Protein AF-A0AAF0DDN3-F1 (afdb_monomer_lite)

Foldseek 3Di:
DDDDDDDDDDDDDDDDPDDDDDPDPPPPVPQQDFDDPVRVVLVVVLVVQVVVQCVVPVPDDSVVSRDPVNVVRSVVSVCVPDQQLVNLVVVQVVQLVVVCVVPVPDDSVVVRDPCSVVSNCVSVVVVPPDDDDDDDDDPDDDPDPDDVLVVLVVDQFADDPDDDDPVRVVLLVVQAADDDPDPDPRNRSSRSVSRQQVPFAWPDADPQQATWTDSDPVDIDGDDDDPDPPPPPDDDDD

Sequence (238 aa):
MAGDGLGNKPKSGLDSLSMGDSPAVDEAVQAPSLPTAKAVQWNRELMLNFQKALDENPAADLMSLVPASYCRAHEKVQYRELSYAAQINLRTVKELHDGLKNEPEIDLLSAFPKNYARRIRMATAVSSSKPPAIKEDIQKPNQGPSEFRTRLDIADTARIIFRLSEEAKALLAQYPGIPSNSNNAEYLLASSLKQLIWNSPKIWESPVRGVVVRGNDGIVVKVITQENEDYTEYTSLQ

Secondary structure (DSSP, 8-state):
---------PPP-----------------------HHHHHHHHHHHHHHHHHHHHH-TT--GGGGS-HHHHHHHHHHHHHHS-HHHHHHHHHHHHHHHHHHH-TT--HHHHS-TTHHHHHHHHHHTTT--PPP-----------SPPTHHHHTT------SSPPPHHHHHHHHTSPPPPPSS--HHHHHHHHHHHHHHHSPEEEEETTTEEEEEEETTEEEEE--S--S-TT------

Radius of gyration: 31.38 Å; chains: 1; bounding box: 76×46×122 Å

pLDDT: mean 70.55, std 19.88, range [31.98, 96.88]

Organism: NCBI:txid2070801

Structure (mmCIF, N/CA/C/O backbone):
data_AF-A0AAF0DDN3-F1
#
_entry.id   AF-A0AAF0DDN3-F1
#
loop_
_atom_site.group_PDB
_atom_site.id
_atom_site.type_symbol
_atom_site.label_atom_id
_atom_site.label_alt_id
_atom_site.label_comp_id
_atom_site.label_asym_id
_atom_site.label_entity_id
_atom_site.label_seq_id
_atom_site.pdbx_PDB_ins_code
_atom_site.Cartn_x
_atom_site.Cartn_y
_atom_site.Cartn_z
_atom_site.occupancy
_atom_site.B_iso_or_equiv
_atom_site.auth_seq_id
_atom_site.auth_comp_id
_atom_site.auth_asym_id
_atom_site.auth_atom_id
_atom_site.pdbx_PDB_model_num
ATOM 1 N N . MET A 1 1 ? 55.116 -24.798 89.246 1.00 40.66 1 MET A N 1
ATOM 2 C CA . MET A 1 1 ? 55.913 -23.837 88.456 1.00 40.66 1 MET A CA 1
ATOM 3 C C . MET A 1 1 ? 54.998 -23.226 87.413 1.00 40.66 1 MET A C 1
ATOM 5 O O . MET A 1 1 ? 54.169 -23.943 86.8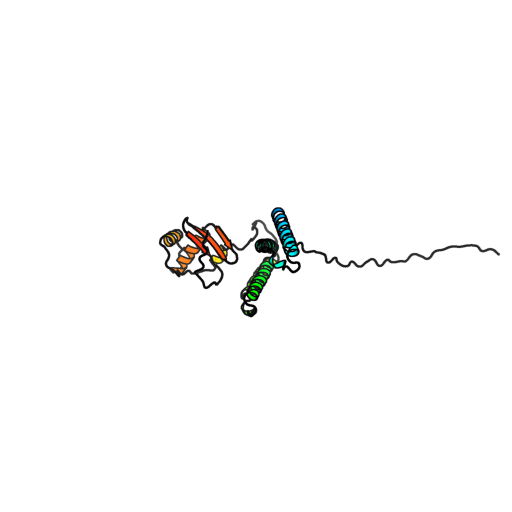75 1.00 40.66 1 MET A O 1
ATOM 9 N N . ALA A 1 2 ? 55.120 -21.910 87.274 1.00 38.00 2 ALA A N 1
ATOM 10 C CA . ALA A 1 2 ? 54.348 -20.959 86.478 1.00 38.00 2 ALA A CA 1
ATOM 11 C C . ALA A 1 2 ? 54.013 -21.365 85.030 1.00 38.00 2 ALA A C 1
ATOM 13 O O . ALA A 1 2 ? 54.755 -22.130 84.418 1.00 38.00 2 ALA A O 1
ATOM 14 N N . GLY A 1 3 ? 52.966 -20.745 84.471 1.00 34.97 3 GLY A N 1
ATOM 15 C CA . GLY A 1 3 ? 52.765 -20.675 83.021 1.00 34.97 3 GLY A CA 1
ATOM 16 C C . GLY A 1 3 ? 51.347 -20.312 82.580 1.00 34.97 3 GLY A C 1
ATOM 17 O O . GLY A 1 3 ? 50.577 -21.198 82.236 1.00 34.97 3 GLY A O 1
ATOM 18 N N . ASP A 1 4 ? 51.039 -19.016 82.594 1.00 35.47 4 ASP A N 1
ATOM 19 C CA . ASP A 1 4 ? 49.834 -18.363 82.072 1.00 35.47 4 ASP A CA 1
ATOM 20 C C . ASP A 1 4 ? 49.597 -18.543 80.557 1.00 35.47 4 ASP A C 1
ATOM 22 O O . ASP A 1 4 ? 50.531 -18.747 79.785 1.00 35.47 4 ASP A O 1
ATOM 26 N N . GLY A 1 5 ? 48.358 -18.261 80.129 1.00 35.28 5 GLY A N 1
ATOM 27 C CA . GLY A 1 5 ? 48.167 -17.247 79.081 1.00 35.28 5 GLY A CA 1
ATOM 28 C C . GLY A 1 5 ? 47.774 -17.706 77.673 1.00 35.28 5 GLY A C 1
ATOM 29 O O . GLY A 1 5 ? 48.618 -17.885 76.807 1.00 35.28 5 GLY A O 1
ATOM 30 N N . LEU A 1 6 ? 46.457 -17.781 77.446 1.00 34.72 6 LEU A N 1
ATOM 31 C CA . LEU A 1 6 ? 45.695 -17.012 76.440 1.00 34.72 6 LEU A CA 1
ATOM 32 C C . LEU A 1 6 ? 46.428 -16.516 75.173 1.00 34.72 6 LEU A C 1
ATOM 34 O O . LEU A 1 6 ? 47.366 -15.730 75.265 1.00 34.72 6 LEU A O 1
ATOM 38 N N . GLY A 1 7 ? 45.829 -16.741 73.994 1.00 31.98 7 GLY A N 1
ATOM 39 C CA . GLY A 1 7 ? 45.986 -15.769 72.900 1.00 31.98 7 GLY A CA 1
ATOM 40 C C . GLY A 1 7 ? 45.708 -16.245 71.475 1.00 31.98 7 GLY A C 1
ATOM 41 O O . GLY A 1 7 ? 46.610 -16.663 70.763 1.00 31.98 7 GLY A O 1
ATOM 42 N N . ASN A 1 8 ? 44.458 -16.076 71.047 1.00 33.19 8 ASN A N 1
ATOM 43 C CA . ASN A 1 8 ? 43.951 -16.087 69.669 1.00 33.19 8 ASN A CA 1
ATOM 44 C C . ASN A 1 8 ? 44.860 -15.452 68.591 1.00 33.19 8 ASN A C 1
ATOM 46 O O . ASN A 1 8 ? 45.265 -14.299 68.733 1.00 33.19 8 ASN A O 1
ATOM 50 N N . LYS A 1 9 ? 44.961 -16.105 67.421 1.00 42.25 9 LYS A N 1
ATOM 51 C CA . LYS A 1 9 ? 44.304 -15.687 66.152 1.00 42.25 9 LYS A CA 1
ATOM 52 C C . LYS A 1 9 ? 44.717 -16.596 64.976 1.00 42.25 9 LYS A C 1
ATOM 54 O O . LYS A 1 9 ? 45.913 -16.779 64.759 1.00 42.25 9 LYS A O 1
ATOM 59 N N . PRO A 1 10 ? 43.777 -17.078 64.142 1.00 36.16 10 PRO A N 1
ATOM 60 C CA . PRO A 1 10 ? 44.103 -17.532 62.795 1.00 36.16 10 PRO A CA 1
ATOM 61 C C . PRO A 1 10 ? 44.341 -16.332 61.865 1.00 36.16 10 PRO A C 1
ATOM 63 O O . PRO A 1 10 ? 43.661 -15.306 61.946 1.00 36.16 10 PRO A O 1
ATOM 66 N N . LYS A 1 11 ? 45.341 -16.474 60.989 1.00 41.56 11 LYS A N 1
ATOM 67 C CA . LYS A 1 11 ? 45.666 -15.530 59.918 1.00 41.56 11 LYS A CA 1
ATOM 68 C C . LYS A 1 11 ? 44.554 -15.515 58.866 1.00 41.56 11 LYS A C 1
ATOM 70 O O . LYS A 1 11 ? 44.056 -16.555 58.450 1.00 41.56 11 LYS A O 1
ATOM 75 N N . SER A 1 12 ? 44.216 -14.300 58.461 1.00 37.97 12 SER A N 1
ATOM 76 C CA . SER A 1 12 ? 43.386 -13.905 57.327 1.00 37.97 12 SER A CA 1
ATOM 77 C C . SER A 1 12 ? 43.789 -14.586 56.016 1.00 37.97 12 SER A C 1
ATOM 79 O O . SER A 1 12 ? 44.965 -14.572 55.655 1.00 37.97 12 SER A O 1
ATOM 81 N N . GLY A 1 13 ? 42.794 -15.089 55.288 1.00 33.94 13 GLY A N 1
ATOM 82 C CA . GLY A 1 13 ? 42.928 -15.625 53.935 1.00 33.94 13 GLY A CA 1
ATOM 83 C C . GLY A 1 13 ? 41.580 -16.126 53.420 1.00 33.94 13 GLY A C 1
ATOM 84 O O . GLY A 1 13 ? 41.419 -17.315 53.179 1.00 33.94 13 GLY A O 1
ATOM 85 N N . LEU A 1 14 ? 40.586 -15.237 53.353 1.00 33.91 14 LEU A N 1
ATOM 86 C CA . LEU A 1 14 ? 39.326 -15.471 52.645 1.00 33.91 14 LEU A CA 1
ATOM 87 C C . LEU A 1 14 ? 39.363 -14.620 51.377 1.00 33.91 14 LEU A C 1
ATOM 89 O O . LEU A 1 14 ? 38.946 -13.461 51.385 1.00 33.91 14 LEU A O 1
ATOM 93 N N . ASP A 1 15 ? 39.895 -15.200 50.304 1.00 35.31 15 ASP A N 1
ATOM 94 C CA . ASP A 1 15 ? 39.666 -14.685 48.961 1.00 35.31 15 ASP A CA 1
ATOM 95 C C . ASP A 1 15 ? 38.184 -14.868 48.643 1.00 35.31 15 ASP A C 1
ATOM 97 O O . ASP A 1 15 ? 37.644 -15.973 48.563 1.00 35.31 15 ASP A O 1
ATOM 101 N N . SER A 1 16 ? 37.514 -13.729 48.549 1.00 35.94 16 SER A N 1
ATOM 102 C CA . SER A 1 16 ? 36.113 -13.614 48.188 1.00 35.94 16 SER A CA 1
ATOM 103 C C . SER A 1 16 ? 36.010 -13.812 46.678 1.00 35.94 16 SER A C 1
ATOM 105 O O . SER A 1 16 ? 36.377 -12.922 45.912 1.00 35.94 16 SER A O 1
ATOM 107 N N . LEU A 1 17 ? 35.524 -14.973 46.233 1.00 33.66 17 LEU A N 1
ATOM 108 C CA . LEU A 1 17 ? 35.076 -15.163 44.852 1.00 33.66 17 LEU A CA 1
ATOM 109 C C . LEU A 1 17 ? 33.789 -14.355 44.656 1.00 33.66 17 LEU A C 1
ATOM 111 O O . LEU A 1 17 ? 32.680 -14.808 44.930 1.00 33.66 17 LEU A O 1
ATOM 115 N N . SER A 1 18 ? 34.008 -13.104 44.256 1.00 35.00 18 SER A N 1
ATOM 116 C CA . SER A 1 18 ? 33.013 -12.144 43.801 1.00 35.00 18 SER A CA 1
ATOM 117 C C . SER A 1 18 ? 32.244 -12.691 42.604 1.00 35.00 18 SER A C 1
ATOM 119 O O . SER A 1 18 ? 32.808 -13.350 41.730 1.00 35.00 18 SER A O 1
ATOM 121 N N . MET A 1 19 ? 30.953 -12.364 42.598 1.00 34.41 19 MET A N 1
ATOM 122 C CA . MET A 1 19 ? 29.979 -12.588 41.538 1.00 34.41 19 MET A CA 1
ATOM 123 C C . MET A 1 19 ? 30.588 -12.421 40.142 1.00 34.41 19 MET A C 1
ATOM 125 O O . MET A 1 19 ? 31.104 -11.358 39.804 1.00 34.41 19 MET A O 1
ATOM 129 N N . GLY A 1 20 ? 30.483 -13.472 39.330 1.00 32.44 20 GLY A N 1
ATOM 130 C CA . GLY A 1 20 ? 30.538 -13.331 37.885 1.00 32.44 20 GLY A CA 1
ATOM 131 C C . GLY A 1 20 ? 29.222 -12.722 37.423 1.00 32.44 20 GLY A C 1
ATOM 132 O O . GLY A 1 20 ? 28.176 -13.364 37.537 1.00 32.44 20 GLY A O 1
ATOM 133 N N . ASP A 1 21 ? 29.302 -11.479 36.957 1.00 36.53 21 ASP A N 1
ATOM 134 C CA . ASP A 1 21 ? 28.255 -10.754 36.248 1.00 36.53 21 ASP A CA 1
ATOM 135 C C . ASP A 1 21 ? 27.532 -11.670 35.254 1.00 36.53 21 ASP A C 1
ATOM 137 O O . ASP A 1 21 ? 28.102 -12.136 34.265 1.00 36.53 21 ASP A O 1
ATOM 141 N N . SER A 1 22 ? 26.244 -11.904 35.502 1.00 37.47 22 SER A N 1
ATOM 142 C CA . SER A 1 22 ? 25.334 -12.241 34.413 1.00 37.47 22 SER A CA 1
ATOM 143 C C . SER A 1 22 ? 25.192 -10.980 33.563 1.00 37.47 22 SER A C 1
ATOM 145 O O . SER A 1 22 ? 24.794 -9.950 34.113 1.00 37.47 22 SER A O 1
ATOM 147 N N . PRO A 1 23 ? 25.508 -11.001 32.257 1.00 37.28 23 PRO A N 1
ATOM 148 C CA . PRO A 1 23 ? 25.234 -9.848 31.424 1.00 37.28 23 PRO A CA 1
ATOM 149 C C . PRO A 1 23 ? 23.720 -9.658 31.406 1.00 37.28 23 PRO A C 1
ATOM 151 O O . PRO A 1 23 ? 22.971 -10.559 31.024 1.00 37.28 23 PRO A O 1
ATOM 154 N N . ALA A 1 24 ? 23.293 -8.494 31.887 1.00 39.25 24 ALA A N 1
ATOM 155 C CA . ALA A 1 24 ? 21.926 -8.025 31.826 1.00 39.25 24 ALA A CA 1
ATOM 156 C C . ALA A 1 24 ? 21.428 -8.115 30.377 1.00 39.25 24 ALA A C 1
ATOM 158 O O . ALA A 1 24 ? 21.755 -7.284 29.533 1.00 39.25 24 ALA A O 1
ATOM 159 N N . VAL A 1 25 ? 20.638 -9.145 30.088 1.00 46.25 25 VAL A N 1
ATOM 160 C CA . VAL A 1 25 ? 19.745 -9.170 28.931 1.00 46.25 25 VAL A CA 1
ATOM 161 C C . VAL A 1 25 ? 18.530 -8.351 29.333 1.00 46.25 25 VAL A C 1
ATOM 163 O O . VAL A 1 25 ? 17.512 -8.889 29.746 1.00 46.25 25 VAL A O 1
ATOM 166 N N . ASP A 1 26 ? 18.683 -7.033 29.305 1.00 41.59 26 ASP A N 1
ATOM 167 C CA . ASP A 1 26 ? 17.541 -6.125 29.361 1.00 41.59 26 ASP A CA 1
ATOM 168 C C . ASP A 1 26 ? 17.844 -4.843 28.578 1.00 41.59 26 ASP A C 1
ATOM 170 O O . ASP A 1 26 ? 17.631 -3.719 29.025 1.00 41.59 26 ASP A O 1
ATOM 174 N N . GLU A 1 27 ? 18.337 -5.006 27.348 1.00 37.72 27 GLU A N 1
ATOM 175 C CA . GLU A 1 27 ? 17.956 -4.057 26.305 1.00 37.72 27 GLU A CA 1
ATOM 176 C C . GLU A 1 27 ? 16.526 -4.412 25.895 1.00 37.72 27 GLU A C 1
ATOM 178 O O . GLU A 1 27 ? 16.280 -5.084 24.891 1.00 37.72 27 GLU A O 1
ATOM 183 N N . ALA A 1 28 ? 15.558 -3.972 26.703 1.00 40.34 28 ALA A N 1
ATOM 184 C CA . ALA A 1 28 ? 14.204 -3.786 26.223 1.00 40.34 28 ALA A CA 1
ATOM 185 C C . ALA A 1 28 ? 14.307 -2.807 25.051 1.00 40.34 28 ALA A C 1
ATOM 187 O O . ALA A 1 28 ? 14.415 -1.595 25.249 1.00 40.34 28 ALA A O 1
ATOM 188 N N . VAL A 1 29 ? 14.364 -3.349 23.832 1.00 44.75 29 VAL A N 1
ATOM 189 C CA . VAL A 1 29 ? 14.327 -2.581 22.590 1.00 44.75 29 VAL A CA 1
ATOM 190 C C . VAL A 1 29 ? 13.143 -1.636 22.726 1.00 44.75 29 VAL A C 1
ATOM 192 O O . VAL A 1 29 ? 11.997 -2.089 22.746 1.00 44.75 29 VAL A O 1
ATOM 195 N N . GLN A 1 30 ? 13.421 -0.342 22.923 1.00 51.91 30 GLN A N 1
ATOM 196 C CA . GLN A 1 30 ? 12.374 0.655 23.090 1.00 51.91 30 GLN A CA 1
ATOM 197 C C . GLN A 1 30 ? 11.488 0.570 21.860 1.00 51.91 30 GLN A C 1
ATOM 199 O O . GLN A 1 30 ? 11.930 0.837 20.743 1.00 51.91 30 GLN A O 1
ATOM 204 N N . ALA A 1 31 ? 10.254 0.117 22.066 1.00 57.78 31 ALA A N 1
ATOM 205 C CA . ALA A 1 31 ? 9.338 -0.034 20.965 1.00 57.78 31 ALA A CA 1
ATOM 206 C C . ALA A 1 31 ? 9.072 1.362 20.371 1.00 57.78 31 ALA A C 1
ATOM 208 O O . ALA A 1 31 ? 8.802 2.297 21.136 1.00 57.78 31 ALA A O 1
ATOM 209 N N . PRO A 1 32 ? 9.123 1.510 19.038 1.00 61.94 32 PRO A N 1
ATOM 210 C CA . PRO A 1 32 ? 8.777 2.748 18.350 1.00 61.94 32 PRO A CA 1
ATOM 211 C C . PRO A 1 32 ? 7.471 3.321 18.901 1.00 61.94 32 PRO A C 1
ATOM 213 O O . PRO A 1 32 ? 6.438 2.647 18.906 1.00 61.94 32 PRO A O 1
ATOM 216 N N . SER A 1 33 ? 7.513 4.565 19.379 1.00 65.62 33 SER A N 1
ATOM 217 C CA . SER A 1 33 ? 6.379 5.198 20.055 1.00 65.62 33 SER A CA 1
ATOM 218 C C . SER A 1 33 ? 5.696 6.249 19.180 1.00 65.62 33 SER A C 1
ATOM 220 O O . SER A 1 33 ? 6.318 7.013 18.439 1.00 65.62 33 SER A O 1
ATOM 222 N N . LEU A 1 34 ? 4.366 6.284 19.244 1.00 69.75 34 LEU A N 1
ATOM 223 C CA . LEU A 1 34 ? 3.569 7.304 18.569 1.00 69.75 34 LEU A CA 1
ATOM 224 C C . LEU A 1 34 ? 3.812 8.698 19.184 1.00 69.75 34 LEU A C 1
ATOM 226 O O . LEU A 1 34 ? 4.076 8.797 20.382 1.00 69.75 34 LEU A O 1
ATOM 230 N N . PRO A 1 35 ? 3.630 9.796 18.417 1.00 71.88 35 PRO A N 1
ATOM 231 C CA . PRO A 1 35 ? 3.707 11.153 18.955 1.00 71.88 35 PRO A CA 1
ATOM 232 C C . PRO A 1 35 ? 2.796 11.336 20.175 1.00 71.88 35 PRO A C 1
ATOM 234 O O . PRO A 1 35 ? 1.597 11.042 20.112 1.00 71.88 35 PRO A O 1
ATOM 237 N N . THR A 1 36 ? 3.357 11.870 21.261 1.00 69.25 36 THR A N 1
ATOM 238 C CA . THR A 1 36 ? 2.822 11.764 22.627 1.00 69.25 36 THR A CA 1
ATOM 239 C C . THR A 1 36 ? 1.359 12.194 22.762 1.00 69.25 36 THR A C 1
ATOM 241 O O . THR A 1 36 ? 0.562 11.477 23.357 1.00 69.25 36 THR A O 1
ATOM 244 N N . ALA A 1 37 ? 0.960 13.320 22.162 1.00 69.56 37 ALA A N 1
ATOM 245 C CA . ALA A 1 37 ? -0.403 13.840 22.316 1.00 69.56 37 ALA A CA 1
ATOM 246 C C . ALA A 1 37 ? -1.479 12.956 21.650 1.00 69.56 37 ALA A C 1
ATOM 248 O O . ALA A 1 37 ? -2.537 12.730 22.232 1.00 69.56 37 ALA A O 1
ATOM 249 N N . LYS A 1 38 ? -1.208 12.418 20.452 1.00 72.81 38 LYS A N 1
ATOM 250 C CA . LYS A 1 38 ? -2.153 11.533 19.740 1.00 72.81 38 LYS A CA 1
ATOM 251 C C . LYS A 1 38 ? -2.142 10.117 20.313 1.00 72.81 38 LYS A C 1
ATOM 253 O O . LYS A 1 38 ? -3.190 9.488 20.401 1.00 72.81 38 LYS A O 1
ATOM 258 N N . ALA A 1 39 ? -0.970 9.647 20.743 1.00 78.94 39 ALA A N 1
ATOM 259 C CA . ALA A 1 39 ? -0.801 8.343 21.374 1.00 78.94 39 ALA A CA 1
ATOM 260 C C . ALA A 1 39 ? -1.634 8.218 22.657 1.00 78.94 39 ALA A C 1
ATOM 262 O O . ALA A 1 39 ? -2.364 7.249 22.828 1.00 78.94 39 ALA A O 1
ATOM 263 N N . VAL A 1 40 ? -1.575 9.227 23.535 1.00 84.56 40 VAL A N 1
ATOM 264 C CA . VAL A 1 40 ? -2.310 9.226 24.810 1.00 84.56 40 VAL A CA 1
ATOM 265 C C . VAL A 1 40 ? -3.820 9.167 24.589 1.00 84.56 40 VAL A C 1
ATOM 267 O O . VAL A 1 40 ? -4.506 8.400 25.265 1.00 84.56 40 VAL A O 1
ATOM 270 N N . GLN A 1 41 ? -4.338 9.947 23.637 1.00 86.50 41 GLN A N 1
ATOM 271 C CA . GLN A 1 41 ? -5.763 9.936 23.318 1.00 86.50 41 GLN A CA 1
ATOM 272 C C . GLN A 1 41 ? -6.206 8.568 22.792 1.00 86.50 41 GLN A C 1
ATOM 274 O O . GLN A 1 41 ? -7.158 7.994 23.316 1.00 86.50 41 GLN A O 1
ATOM 279 N N . TRP A 1 42 ? -5.499 8.018 21.804 1.00 84.62 42 TRP A N 1
ATOM 280 C CA . TRP A 1 42 ? -5.872 6.727 21.228 1.00 84.62 42 TRP A CA 1
ATOM 281 C C . TRP A 1 42 ? -5.738 5.572 22.215 1.00 84.62 42 TRP A C 1
ATOM 283 O O . TRP A 1 42 ? -6.593 4.694 22.226 1.00 84.62 42 TRP A O 1
ATOM 293 N N . ASN A 1 43 ? -4.724 5.587 23.083 1.00 90.00 43 ASN A N 1
ATOM 294 C CA . ASN A 1 43 ? -4.592 4.586 24.141 1.00 90.00 43 ASN A CA 1
ATOM 295 C C . ASN A 1 43 ? -5.783 4.650 25.100 1.00 90.00 43 ASN A C 1
ATOM 297 O O . ASN A 1 43 ? -6.330 3.616 25.471 1.00 90.00 43 ASN A O 1
ATOM 301 N N . ARG A 1 44 ? -6.217 5.859 25.478 1.00 90.44 44 ARG A N 1
ATOM 302 C CA . ARG A 1 44 ? -7.395 6.043 26.334 1.00 90.44 44 ARG A CA 1
ATOM 303 C C . ARG A 1 44 ? -8.660 5.509 25.663 1.00 90.44 44 ARG A C 1
ATOM 305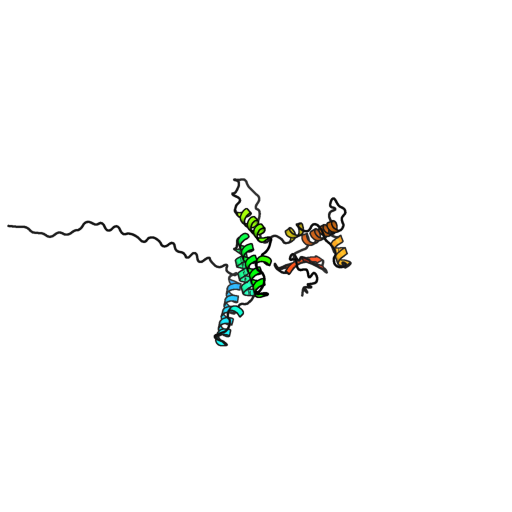 O O . ARG A 1 44 ? -9.404 4.772 26.299 1.00 90.44 44 ARG A O 1
ATOM 312 N N . GLU A 1 45 ? -8.895 5.865 24.403 1.00 90.38 45 GLU A N 1
ATOM 313 C CA . GLU A 1 45 ? -10.053 5.388 23.635 1.00 90.38 45 GLU A CA 1
ATOM 314 C C . GLU A 1 45 ? -10.043 3.857 23.488 1.00 90.38 45 GLU A C 1
ATOM 316 O O . GLU A 1 45 ? -11.066 3.212 23.710 1.00 90.38 45 GLU A O 1
ATOM 321 N N . LEU A 1 46 ? -8.881 3.260 23.203 1.00 92.75 46 LEU A N 1
ATOM 322 C CA . LEU A 1 46 ? -8.725 1.810 23.083 1.00 92.75 46 LEU A CA 1
ATOM 323 C C . LEU A 1 46 ? -9.020 1.084 24.401 1.00 92.75 46 LEU A C 1
ATOM 325 O O . LEU A 1 46 ? -9.778 0.118 24.407 1.00 92.75 46 LEU A O 1
ATOM 329 N N . MET A 1 47 ? -8.474 1.570 25.520 1.00 94.94 47 MET A N 1
ATOM 330 C CA . MET A 1 47 ? -8.713 0.968 26.836 1.00 94.94 47 MET A CA 1
ATOM 331 C C . MET A 1 47 ? -10.184 1.054 27.257 1.00 94.94 47 MET A C 1
ATOM 333 O O . MET A 1 47 ? -10.706 0.104 27.835 1.00 94.94 47 MET A O 1
ATOM 337 N N . LEU A 1 48 ? -10.870 2.157 26.937 1.00 95.06 48 LEU A N 1
ATOM 338 C CA . LEU A 1 48 ? -12.309 2.285 27.185 1.00 95.06 48 LEU A CA 1
ATOM 339 C C . LEU A 1 48 ? -13.118 1.284 26.351 1.00 95.06 48 LEU A C 1
ATOM 341 O O . LEU A 1 48 ? -14.048 0.668 26.871 1.00 95.06 48 LEU A O 1
ATOM 345 N N . ASN A 1 49 ? -12.746 1.082 25.085 1.00 93.00 49 ASN A N 1
ATOM 346 C CA . ASN A 1 49 ? -13.398 0.096 24.224 1.00 93.00 49 ASN A CA 1
ATOM 347 C C . ASN A 1 49 ? -13.179 -1.338 24.722 1.00 93.00 49 ASN A C 1
ATOM 349 O O . ASN A 1 49 ? -14.121 -2.125 24.717 1.00 93.00 49 ASN A O 1
ATOM 353 N N . PHE A 1 50 ? -11.969 -1.668 25.183 1.00 96.19 50 PHE A N 1
ATOM 354 C CA . PHE A 1 50 ? -11.682 -2.972 25.785 1.00 96.19 50 PHE A CA 1
ATOM 355 C C . PHE A 1 50 ? -12.512 -3.209 27.041 1.00 96.19 50 PHE A C 1
ATOM 357 O O . PHE A 1 50 ? -13.136 -4.259 27.152 1.00 96.19 50 PHE A O 1
ATOM 364 N N . GLN A 1 51 ? -12.563 -2.232 27.953 1.00 96.50 51 GLN A N 1
ATOM 365 C CA . GLN A 1 51 ? -13.351 -2.356 29.177 1.00 96.50 51 GLN A CA 1
ATOM 366 C C . GLN A 1 51 ? -14.821 -2.618 28.851 1.00 96.50 51 GLN A C 1
ATOM 368 O O . GLN A 1 51 ? -15.391 -3.595 29.321 1.00 96.50 51 GLN A O 1
ATOM 373 N N . LYS A 1 52 ? -15.401 -1.801 27.965 1.00 96.31 52 LYS A N 1
ATOM 374 C CA . LYS A 1 52 ? -16.791 -1.959 27.541 1.00 96.31 52 LYS A CA 1
ATOM 375 C C . LYS A 1 52 ? -17.056 -3.341 26.931 1.00 96.31 52 LYS A C 1
ATOM 377 O O . LYS A 1 52 ? -18.047 -3.976 27.271 1.00 96.31 52 LYS A O 1
ATOM 382 N N . ALA A 1 53 ? -16.183 -3.807 26.039 1.00 95.81 53 ALA A N 1
ATOM 383 C CA . ALA A 1 53 ? -16.366 -5.097 25.382 1.00 95.81 53 ALA A CA 1
ATOM 384 C C . ALA A 1 53 ? -16.267 -6.276 26.357 1.00 95.81 53 ALA A C 1
ATOM 386 O O . ALA A 1 53 ? -17.019 -7.234 26.212 1.00 95.81 53 ALA A O 1
ATOM 387 N N . LEU A 1 54 ? -15.380 -6.197 27.353 1.00 96.69 54 LEU A N 1
ATOM 388 C CA . LEU A 1 54 ? -15.240 -7.224 28.387 1.00 96.69 54 LEU A CA 1
ATOM 389 C C . LEU A 1 54 ? -16.398 -7.212 29.390 1.00 96.69 54 LEU A C 1
ATOM 391 O O . LEU A 1 54 ? -16.808 -8.283 29.836 1.00 96.69 54 LEU A O 1
ATOM 395 N N . ASP A 1 55 ? -16.939 -6.034 29.711 1.00 96.88 55 ASP A N 1
ATOM 396 C CA . ASP A 1 55 ? -18.126 -5.898 30.564 1.00 96.88 55 ASP A CA 1
ATOM 397 C C . ASP A 1 55 ? -19.363 -6.531 29.898 1.00 96.88 55 ASP A C 1
ATOM 399 O O . ASP A 1 55 ? -20.181 -7.161 30.567 1.00 96.88 55 ASP A O 1
ATOM 403 N N . GLU A 1 56 ? -19.494 -6.390 28.574 1.00 96.31 56 GLU A N 1
ATOM 404 C CA . GLU A 1 56 ? -20.575 -6.997 27.784 1.00 96.31 56 GLU A CA 1
ATOM 405 C C . GLU A 1 56 ? -20.339 -8.496 27.522 1.00 96.31 56 GLU A C 1
ATOM 407 O O . GLU A 1 56 ? -21.274 -9.298 27.580 1.00 96.31 56 GLU A O 1
ATOM 412 N N . ASN A 1 57 ? -19.097 -8.885 27.224 1.00 96.38 57 ASN A N 1
ATOM 413 C CA . ASN A 1 57 ? -18.703 -10.259 26.940 1.00 96.38 57 ASN A CA 1
ATOM 414 C C . ASN A 1 57 ? -17.259 -10.530 27.413 1.00 96.38 57 ASN A C 1
ATOM 416 O O . ASN A 1 57 ? -16.305 -10.156 26.726 1.00 96.38 57 ASN A O 1
ATOM 420 N N . PRO A 1 58 ? -17.066 -11.291 28.506 1.00 94.69 58 PRO A N 1
ATOM 421 C CA . PRO A 1 58 ? -15.733 -11.634 29.007 1.00 94.69 58 PRO A CA 1
ATOM 422 C C . PRO A 1 58 ? -14.853 -12.412 28.014 1.00 94.69 58 PRO A C 1
ATOM 424 O O . PRO A 1 58 ? -13.637 -12.444 28.173 1.00 94.69 58 PRO A O 1
ATOM 427 N N . ALA A 1 59 ? -15.452 -13.044 26.998 1.00 94.88 59 ALA A N 1
ATOM 428 C CA . ALA A 1 59 ? -14.755 -13.763 25.932 1.00 94.88 59 ALA A CA 1
ATOM 429 C C . ALA A 1 59 ? -14.606 -12.934 24.638 1.00 94.88 59 ALA A C 1
ATOM 431 O O . ALA A 1 59 ? -14.375 -13.502 23.569 1.00 94.88 59 ALA A O 1
ATOM 432 N N . ALA A 1 60 ? -14.780 -11.609 24.698 1.00 93.12 60 ALA A N 1
ATOM 433 C CA . ALA A 1 60 ? -14.607 -10.734 23.544 1.00 93.12 60 ALA A CA 1
ATOM 434 C C . ALA A 1 60 ? -13.183 -10.826 22.966 1.00 93.12 60 ALA A C 1
ATOM 436 O O . ALA A 1 60 ? -12.191 -10.789 23.695 1.00 93.12 60 ALA A O 1
ATOM 437 N N . ASP A 1 61 ? -13.079 -10.889 21.635 1.00 93.44 61 ASP A N 1
ATOM 438 C CA . ASP A 1 61 ? -11.791 -10.828 20.947 1.00 93.44 61 ASP A CA 1
ATOM 439 C C . ASP A 1 61 ? -11.255 -9.392 20.947 1.00 93.44 61 ASP A C 1
ATOM 441 O O . ASP A 1 61 ? -11.602 -8.569 20.096 1.00 93.44 61 ASP A O 1
ATOM 445 N N . LEU A 1 62 ? -10.370 -9.099 21.896 1.00 92.12 62 LEU A N 1
ATOM 446 C CA . LEU A 1 62 ? -9.742 -7.786 22.026 1.00 92.12 62 LEU A CA 1
ATOM 447 C C . LEU A 1 62 ? -8.898 -7.402 20.806 1.00 92.12 62 LEU A C 1
ATOM 449 O O . LEU A 1 62 ? -8.761 -6.214 20.513 1.00 92.12 62 LEU A O 1
ATOM 453 N N . MET A 1 63 ? -8.365 -8.376 20.060 1.00 87.88 63 MET A N 1
ATOM 454 C CA . MET A 1 63 ? -7.551 -8.091 18.877 1.00 87.88 63 MET A CA 1
ATOM 455 C C . MET A 1 63 ? -8.394 -7.487 17.751 1.00 87.88 63 MET A C 1
ATOM 457 O O . MET A 1 63 ? -7.907 -6.624 17.019 1.00 87.88 63 MET A O 1
ATOM 461 N N . SER A 1 64 ? -9.670 -7.871 17.655 1.00 86.69 64 SER A N 1
ATOM 462 C CA . SER A 1 64 ? -10.621 -7.302 16.692 1.00 86.69 64 SER A CA 1
ATOM 463 C C . SER A 1 64 ? -11.012 -5.848 16.989 1.00 86.69 64 SER A C 1
ATOM 465 O O . SER A 1 64 ? -11.437 -5.123 16.089 1.00 86.69 64 SER A O 1
ATOM 467 N N . LEU A 1 65 ? -10.845 -5.402 18.239 1.00 89.56 65 LEU A N 1
ATOM 468 C CA . LEU A 1 65 ? -11.247 -4.071 18.699 1.00 89.56 65 LEU A CA 1
ATOM 469 C C . LE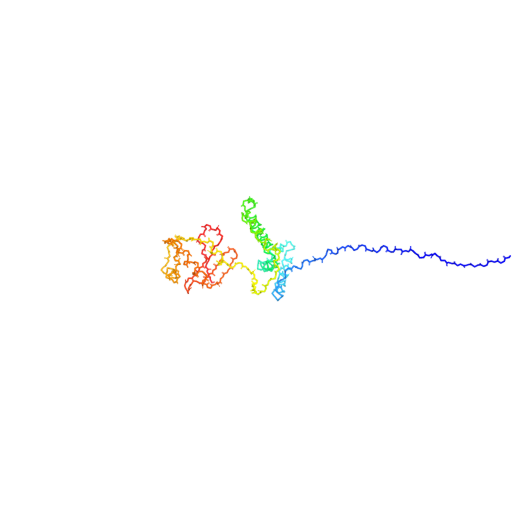U A 1 65 ? -10.170 -3.008 18.472 1.00 89.56 65 LEU A C 1
ATOM 471 O O . LEU A 1 65 ? -10.447 -1.815 18.615 1.00 89.56 65 LEU A O 1
ATOM 475 N N . VAL A 1 66 ? -8.946 -3.413 18.121 1.00 88.31 66 VAL A N 1
ATOM 476 C CA . VAL A 1 66 ? -7.864 -2.475 17.816 1.00 88.31 66 VAL A CA 1
ATOM 477 C C . VAL A 1 66 ? -8.140 -1.808 16.461 1.00 88.31 66 VAL A C 1
ATOM 479 O O . VAL A 1 66 ? -8.163 -2.489 15.432 1.00 88.31 66 VAL A O 1
ATOM 482 N N . PRO A 1 67 ? -8.308 -0.471 16.399 1.00 80.94 67 PRO A N 1
ATOM 483 C CA . PRO A 1 67 ? -8.614 0.199 15.144 1.00 80.94 67 PRO A CA 1
ATOM 484 C C . PRO A 1 67 ? -7.485 0.044 14.123 1.00 80.94 67 PRO A C 1
ATOM 486 O O . PRO A 1 67 ? -6.309 0.249 14.432 1.00 80.94 67 PRO A O 1
ATOM 489 N N . ALA A 1 68 ? -7.838 -0.186 12.857 1.00 73.94 68 ALA A N 1
ATOM 490 C CA . ALA A 1 68 ? -6.858 -0.263 11.771 1.00 73.94 68 ALA A CA 1
ATOM 491 C C . ALA A 1 68 ? -5.994 1.011 11.656 1.00 73.94 68 ALA A C 1
ATOM 493 O O . ALA A 1 68 ? -4.828 0.946 11.267 1.00 73.94 68 ALA A O 1
ATOM 494 N N . SER A 1 69 ? -6.540 2.178 12.012 1.00 71.50 69 SER A N 1
ATOM 495 C CA . SER A 1 69 ? -5.807 3.449 12.077 1.00 71.50 69 SER A CA 1
ATOM 496 C C . SER A 1 69 ? -4.698 3.441 13.133 1.00 71.50 69 SER A C 1
ATOM 498 O O . SER A 1 69 ? -3.607 3.943 12.861 1.00 71.50 69 SER A O 1
ATOM 500 N N . TYR A 1 70 ? -4.955 2.838 14.296 1.00 79.25 70 TYR A N 1
ATOM 501 C CA . TYR A 1 70 ? -3.997 2.694 15.387 1.00 79.25 70 TYR A CA 1
ATOM 502 C C . TYR A 1 70 ? -2.845 1.764 14.983 1.00 79.25 70 TYR A C 1
ATOM 504 O O . TYR A 1 70 ? -1.678 2.154 15.072 1.00 79.25 70 TYR A O 1
ATOM 512 N N . CYS A 1 71 ? -3.165 0.596 14.412 1.00 77.94 71 CYS A N 1
ATOM 513 C CA . CYS A 1 71 ? -2.171 -0.341 13.877 1.00 77.94 71 CYS A CA 1
ATOM 514 C C . CYS A 1 71 ? -1.291 0.308 12.798 1.00 77.94 71 CYS A C 1
ATOM 516 O O . CYS A 1 71 ? -0.065 0.253 12.878 1.00 77.94 71 CYS A O 1
ATOM 518 N N . ARG A 1 72 ? -1.903 1.001 11.826 1.00 71.94 72 ARG A N 1
ATOM 519 C CA . ARG A 1 72 ? -1.180 1.706 10.750 1.00 71.94 72 ARG A CA 1
ATOM 520 C C . ARG A 1 72 ? -0.258 2.800 11.275 1.00 71.94 72 ARG A C 1
ATOM 522 O O . ARG A 1 72 ? 0.768 3.093 10.665 1.00 71.94 72 ARG A O 1
ATOM 529 N N . ALA A 1 73 ? -0.641 3.474 12.352 1.00 70.94 73 ALA A N 1
ATOM 530 C CA . ALA A 1 73 ? 0.184 4.522 12.920 1.00 70.94 73 ALA A CA 1
ATOM 531 C C . ALA A 1 73 ? 1.428 3.937 13.598 1.00 70.94 73 ALA A C 1
ATOM 533 O O . ALA A 1 73 ? 2.527 4.425 13.340 1.00 70.94 73 ALA A O 1
ATOM 534 N N . HIS A 1 74 ? 1.268 2.881 14.400 1.00 73.94 74 HIS A N 1
ATOM 535 C CA . HIS A 1 74 ? 2.392 2.158 15.009 1.00 73.94 74 HIS A CA 1
ATOM 536 C C . HIS A 1 74 ? 3.319 1.565 13.953 1.00 73.94 74 HIS A C 1
ATOM 538 O O . HIS A 1 74 ? 4.532 1.740 14.011 1.00 73.94 74 HIS A O 1
ATOM 544 N N . GLU A 1 75 ? 2.741 0.973 12.913 1.00 71.88 75 GLU A N 1
ATOM 545 C CA . GLU A 1 75 ? 3.474 0.478 11.755 1.00 71.88 75 GLU A CA 1
ATOM 546 C C . GLU A 1 75 ? 4.322 1.575 11.091 1.00 71.88 75 GLU A C 1
ATOM 548 O O . GLU A 1 75 ? 5.490 1.354 10.781 1.00 71.88 75 GLU A O 1
ATOM 553 N N . LYS A 1 76 ? 3.782 2.786 10.903 1.00 68.81 76 LYS A N 1
ATOM 554 C CA . LYS A 1 76 ? 4.548 3.905 10.330 1.00 68.81 76 LYS A CA 1
ATOM 555 C C . LYS A 1 76 ? 5.749 4.300 11.182 1.00 68.81 76 LYS A C 1
ATOM 557 O O . LYS A 1 76 ? 6.767 4.683 10.611 1.00 68.81 76 LYS A O 1
ATOM 562 N N . VAL A 1 77 ? 5.631 4.256 12.509 1.00 71.44 77 VAL A N 1
ATOM 563 C CA . VAL A 1 77 ? 6.764 4.559 13.396 1.00 71.44 77 VAL A CA 1
ATOM 564 C C . VAL A 1 77 ? 7.790 3.434 13.331 1.00 71.44 77 VAL A C 1
ATOM 566 O O . VAL A 1 77 ? 8.961 3.722 13.110 1.00 71.44 77 VAL A O 1
ATOM 569 N N . GLN A 1 78 ? 7.347 2.172 13.356 1.00 70.56 78 GLN A N 1
ATOM 570 C CA . GLN A 1 78 ? 8.221 1.019 13.125 1.00 70.56 78 GLN A CA 1
ATOM 571 C C . GLN A 1 78 ? 9.019 1.171 11.827 1.00 70.56 78 GLN A C 1
ATOM 573 O O . GLN A 1 78 ? 10.236 1.062 11.839 1.00 70.56 78 GLN A O 1
ATOM 578 N N . TYR A 1 79 ? 8.377 1.519 10.710 1.00 68.00 79 TYR A N 1
ATOM 579 C CA . TYR A 1 79 ? 9.085 1.712 9.441 1.00 68.00 79 TYR A CA 1
ATOM 580 C C . TYR A 1 79 ? 10.132 2.834 9.467 1.00 68.00 79 TYR A C 1
ATOM 582 O O . TYR A 1 79 ? 11.105 2.744 8.722 1.00 68.00 79 TYR A O 1
ATOM 590 N N . ARG A 1 80 ? 9.953 3.884 10.279 1.00 70.81 80 ARG A N 1
ATOM 591 C CA . ARG A 1 80 ? 10.892 5.019 10.344 1.00 70.81 80 ARG A CA 1
ATOM 592 C C . ARG A 1 80 ? 12.203 4.670 11.035 1.00 70.81 80 ARG A C 1
ATOM 594 O O . ARG A 1 80 ? 13.227 5.236 10.673 1.00 70.81 80 ARG A O 1
ATOM 601 N N . GLU A 1 81 ? 12.160 3.772 12.008 1.00 75.19 81 GLU A N 1
ATOM 602 C CA . GLU A 1 81 ? 13.326 3.404 12.818 1.00 75.19 81 GLU A CA 1
ATOM 603 C C . GLU A 1 81 ? 14.116 2.232 12.216 1.00 75.19 81 GLU A C 1
ATOM 605 O O . GLU A 1 81 ? 15.247 1.960 12.612 1.00 75.19 81 GLU A O 1
ATOM 610 N N . LEU A 1 82 ? 13.552 1.548 11.218 1.00 73.44 82 LEU A N 1
ATOM 611 C CA . LEU A 1 82 ? 14.182 0.400 10.576 1.00 73.44 82 LEU A CA 1
ATOM 612 C C . LEU A 1 82 ? 15.176 0.805 9.484 1.00 73.44 82 LEU A C 1
ATOM 614 O O . LEU A 1 82 ? 14.911 1.678 8.653 1.00 73.44 82 LEU A O 1
ATOM 618 N N . SER A 1 83 ? 16.285 0.062 9.413 1.00 78.06 83 SER A N 1
ATOM 619 C CA . SER A 1 83 ? 17.208 0.118 8.277 1.00 78.06 83 SER A CA 1
ATOM 620 C C . SER A 1 83 ? 16.491 -0.230 6.970 1.00 78.06 83 SER A C 1
ATOM 622 O O . SER A 1 83 ? 15.493 -0.952 6.960 1.00 78.06 83 SER A O 1
ATOM 624 N N . TYR A 1 84 ? 17.016 0.233 5.835 1.00 79.00 84 TYR A N 1
ATOM 625 C CA . TYR A 1 84 ? 16.376 -0.015 4.541 1.00 79.00 84 TYR A CA 1
ATOM 626 C C . TYR A 1 84 ? 16.190 -1.516 4.245 1.00 79.00 84 TYR A C 1
ATOM 628 O O . TYR A 1 84 ? 15.131 -1.932 3.772 1.00 79.00 84 TYR A O 1
ATOM 636 N N . ALA A 1 85 ? 17.172 -2.349 4.607 1.00 80.31 85 ALA A N 1
ATOM 637 C CA . ALA A 1 85 ? 17.061 -3.803 4.505 1.00 80.31 85 ALA A CA 1
ATOM 638 C C . ALA A 1 85 ? 15.943 -4.356 5.406 1.00 80.31 85 ALA A C 1
ATOM 640 O O . ALA A 1 85 ? 15.126 -5.158 4.956 1.00 80.31 85 ALA A O 1
ATOM 641 N N . ALA A 1 86 ? 15.844 -3.878 6.649 1.00 78.94 86 ALA A N 1
ATOM 642 C CA . ALA A 1 86 ? 14.797 -4.306 7.570 1.00 78.94 86 ALA A CA 1
ATOM 643 C C . ALA A 1 86 ? 13.391 -3.874 7.111 1.00 78.94 86 ALA A C 1
ATOM 645 O O . ALA A 1 86 ? 12.441 -4.643 7.253 1.00 78.94 86 ALA A O 1
ATOM 646 N N . GLN A 1 87 ? 13.248 -2.709 6.470 1.00 77.81 87 GLN A N 1
ATOM 647 C CA . GLN A 1 87 ? 11.980 -2.294 5.857 1.00 77.81 87 GLN A CA 1
ATOM 648 C C . GLN A 1 87 ? 11.563 -3.220 4.704 1.00 77.81 87 GLN A C 1
ATOM 650 O O . GLN A 1 87 ? 10.377 -3.529 4.561 1.00 77.81 87 GLN A O 1
ATOM 655 N N . ILE A 1 88 ? 12.518 -3.671 3.881 1.00 77.69 88 ILE A N 1
ATOM 656 C CA . ILE A 1 88 ? 12.261 -4.638 2.803 1.00 77.69 88 ILE A CA 1
ATOM 657 C C . ILE A 1 88 ? 11.813 -5.981 3.393 1.00 77.69 88 ILE A C 1
ATOM 659 O O . ILE A 1 88 ? 10.817 -6.532 2.922 1.00 77.69 88 ILE A O 1
ATOM 663 N N . ASN A 1 89 ? 12.492 -6.469 4.435 1.00 85.81 89 ASN A N 1
ATOM 664 C CA . ASN A 1 89 ? 12.132 -7.711 5.127 1.00 85.81 89 ASN A CA 1
ATOM 665 C C . ASN A 1 89 ? 10.714 -7.634 5.699 1.00 85.81 89 ASN A C 1
ATOM 667 O O . ASN A 1 89 ? 9.872 -8.467 5.373 1.00 85.81 89 ASN A O 1
ATOM 671 N N . LEU A 1 90 ? 10.432 -6.598 6.495 1.00 79.56 90 LEU A N 1
ATOM 672 C CA . LEU A 1 90 ? 9.138 -6.430 7.154 1.00 79.56 90 LEU A CA 1
ATOM 673 C C . LEU A 1 90 ? 7.995 -6.321 6.143 1.00 79.56 90 LEU A C 1
ATOM 675 O O . LEU A 1 90 ? 6.939 -6.913 6.340 1.00 79.56 90 LEU A O 1
ATOM 679 N N . ARG A 1 91 ? 8.206 -5.585 5.044 1.00 78.81 91 ARG A N 1
ATOM 680 C CA . ARG A 1 91 ? 7.220 -5.498 3.960 1.00 78.81 91 ARG A CA 1
ATOM 681 C C . ARG A 1 91 ? 6.960 -6.860 3.322 1.00 78.81 91 ARG A C 1
ATOM 683 O O . ARG A 1 91 ? 5.807 -7.228 3.164 1.00 78.81 91 ARG A O 1
ATOM 690 N N . THR A 1 92 ? 8.022 -7.596 3.004 1.00 80.88 92 THR A N 1
ATOM 691 C CA . THR A 1 92 ? 7.913 -8.916 2.364 1.00 80.88 92 THR A CA 1
ATOM 692 C C . THR A 1 92 ? 7.118 -9.882 3.240 1.00 80.88 92 THR A C 1
ATOM 694 O O . THR A 1 92 ? 6.216 -10.550 2.755 1.00 80.88 92 THR A O 1
ATOM 697 N N . VAL A 1 93 ? 7.393 -9.907 4.548 1.00 85.69 93 VAL A N 1
ATOM 698 C CA . VAL A 1 93 ? 6.655 -10.755 5.496 1.00 85.69 93 VAL A CA 1
ATOM 699 C C . VAL A 1 93 ? 5.175 -10.372 5.564 1.00 85.69 93 VAL A C 1
ATOM 701 O O . VAL A 1 93 ? 4.328 -11.259 5.578 1.00 85.69 93 VAL A O 1
ATOM 704 N N . LYS A 1 94 ? 4.848 -9.074 5.572 1.00 78.19 94 LYS A N 1
ATOM 705 C CA . LYS A 1 94 ? 3.452 -8.606 5.603 1.00 78.19 94 LYS A CA 1
ATOM 706 C C . LYS A 1 94 ? 2.684 -8.974 4.340 1.00 78.19 94 LYS A C 1
ATOM 708 O O . LYS A 1 94 ? 1.588 -9.501 4.449 1.00 78.19 94 LYS A O 1
ATOM 713 N N . GLU A 1 95 ? 3.274 -8.759 3.168 1.00 77.62 95 GLU A N 1
ATOM 714 C CA . GLU A 1 95 ? 2.655 -9.120 1.886 1.00 77.62 95 GLU A CA 1
ATOM 715 C C . GLU A 1 95 ? 2.380 -10.631 1.805 1.00 77.62 95 GLU A C 1
ATOM 717 O O . GLU A 1 95 ? 1.290 -11.038 1.411 1.00 77.62 95 GLU A O 1
ATOM 722 N N . LEU A 1 96 ? 3.328 -11.463 2.252 1.00 82.00 96 LEU A N 1
ATOM 723 C CA . LEU A 1 96 ? 3.146 -12.916 2.311 1.00 82.00 96 LEU A CA 1
ATOM 724 C C . LEU A 1 96 ? 2.065 -13.329 3.316 1.00 82.00 96 LEU A C 1
ATOM 726 O O . LEU A 1 96 ? 1.246 -14.193 3.016 1.00 82.00 96 LEU A O 1
ATOM 730 N N . HIS A 1 97 ? 2.049 -12.710 4.497 1.00 83.69 97 HIS A N 1
ATOM 731 C CA . HIS A 1 97 ? 1.033 -12.965 5.514 1.00 83.69 97 HIS A CA 1
ATOM 732 C C . HIS A 1 97 ? -0.369 -12.576 5.028 1.00 83.69 97 HIS A C 1
ATOM 734 O O . HIS A 1 97 ? -1.320 -13.329 5.221 1.00 83.69 97 HIS A O 1
ATOM 740 N N . ASP A 1 98 ? -0.504 -11.420 4.379 1.00 76.06 98 ASP A N 1
ATOM 741 C CA . ASP A 1 98 ? -1.775 -10.964 3.821 1.00 76.06 98 ASP A CA 1
ATOM 742 C C . ASP A 1 98 ? -2.244 -11.890 2.691 1.00 76.06 98 ASP A C 1
ATOM 744 O O . ASP A 1 98 ? -3.425 -12.231 2.635 1.00 76.06 98 ASP A O 1
ATOM 748 N N . GLY A 1 99 ? -1.320 -12.357 1.843 1.00 76.94 99 GLY A N 1
ATOM 749 C CA . GLY A 1 99 ? -1.589 -13.390 0.842 1.00 76.94 99 GLY A CA 1
ATOM 750 C C . GLY A 1 99 ? -2.139 -14.668 1.474 1.00 76.94 99 GLY A C 1
ATOM 751 O O . GLY A 1 99 ? -3.233 -15.095 1.123 1.00 76.94 99 GLY A O 1
ATOM 752 N N . LEU A 1 100 ? -1.445 -15.209 2.479 1.00 85.81 100 LEU A N 1
ATOM 753 C CA . LEU A 1 100 ? -1.862 -16.416 3.201 1.00 85.81 100 LEU A CA 1
ATOM 754 C C . LEU A 1 100 ? -3.217 -16.251 3.908 1.00 85.81 100 LEU A C 1
ATOM 756 O O . LEU A 1 100 ? -4.011 -17.185 3.973 1.00 85.81 100 LEU A O 1
ATOM 760 N N . LYS A 1 101 ? -3.501 -15.060 4.445 1.00 81.12 101 LYS A N 1
ATOM 761 C CA . LYS A 1 101 ? -4.783 -14.765 5.096 1.00 81.12 101 LYS A CA 1
ATOM 762 C C . LYS A 1 101 ? -5.951 -14.793 4.106 1.00 81.12 101 LYS A C 1
ATOM 764 O O . LYS A 1 101 ? -7.049 -15.193 4.487 1.00 81.12 101 LYS A O 1
ATOM 769 N N . ASN A 1 102 ? -5.728 -14.334 2.876 1.00 80.94 102 ASN A N 1
ATOM 770 C CA . ASN A 1 102 ? -6.754 -14.293 1.834 1.00 80.94 102 ASN A CA 1
ATOM 771 C C . ASN A 1 102 ? -6.892 -15.641 1.110 1.00 80.94 102 ASN A C 1
ATOM 773 O O . ASN A 1 102 ? -8.004 -16.039 0.776 1.00 80.94 102 ASN A O 1
ATOM 777 N N . GLU A 1 103 ? -5.779 -16.343 0.902 1.00 90.06 103 GLU A N 1
ATOM 778 C CA . GLU A 1 103 ? -5.705 -17.643 0.240 1.00 90.06 103 GLU A CA 1
ATOM 779 C C . GLU A 1 103 ? -4.781 -18.579 1.042 1.00 90.06 103 GLU A C 1
ATOM 781 O O . GLU A 1 103 ? -3.564 -18.577 0.851 1.00 90.06 103 GLU A O 1
ATOM 786 N N . PRO A 1 104 ? -5.334 -19.393 1.961 1.00 92.12 104 PRO A N 1
ATOM 787 C CA . PRO A 1 104 ? -4.534 -20.243 2.850 1.00 92.12 104 PRO A CA 1
ATOM 788 C C . PRO A 1 104 ? -3.713 -21.327 2.141 1.00 92.12 104 PRO A C 1
ATOM 790 O O . PRO A 1 104 ? -2.757 -21.842 2.717 1.00 92.12 104 PRO A O 1
ATOM 793 N N . GLU A 1 105 ? -4.085 -21.679 0.910 1.00 92.50 105 GLU A N 1
ATOM 794 C CA . GLU A 1 105 ? -3.410 -22.691 0.087 1.00 92.50 105 GLU A CA 1
ATOM 795 C C . GLU A 1 105 ? -2.365 -22.091 -0.869 1.00 92.50 105 GLU A C 1
ATOM 797 O O . GLU A 1 105 ? -1.788 -22.814 -1.682 1.00 92.50 105 GLU A O 1
ATOM 802 N N . ILE A 1 106 ? -2.099 -20.782 -0.779 1.00 90.19 106 ILE A N 1
ATOM 803 C CA . ILE A 1 106 ? -1.140 -20.101 -1.649 1.00 90.19 106 ILE A CA 1
ATOM 804 C C . ILE A 1 106 ? 0.252 -20.746 -1.566 1.00 90.19 106 ILE A C 1
ATOM 806 O O . ILE A 1 106 ? 0.806 -20.964 -0.484 1.00 90.19 106 ILE A O 1
ATOM 810 N N . ASP A 1 107 ? 0.871 -20.997 -2.722 1.00 91.62 107 ASP A N 1
ATOM 811 C CA . ASP A 1 107 ? 2.276 -21.393 -2.760 1.00 91.62 107 ASP A CA 1
ATOM 812 C C . ASP A 1 107 ? 3.159 -20.182 -2.430 1.00 91.62 107 ASP A C 1
ATOM 814 O O . ASP A 1 107 ? 3.426 -19.322 -3.276 1.00 91.62 107 ASP A O 1
ATOM 818 N N . LEU A 1 108 ? 3.651 -20.135 -1.191 1.00 88.88 108 LEU A N 1
ATOM 819 C CA . LEU A 1 108 ? 4.521 -19.067 -0.703 1.00 88.88 108 LEU A CA 1
ATOM 820 C C . LEU A 1 108 ? 5.814 -18.928 -1.512 1.00 88.88 108 LEU A C 1
ATOM 822 O O . LEU A 1 108 ? 6.345 -17.822 -1.583 1.00 88.88 108 LEU A O 1
ATOM 826 N N . LEU A 1 109 ? 6.328 -20.000 -2.128 1.00 90.00 109 LEU A N 1
ATOM 827 C CA . LEU A 1 109 ? 7.520 -19.907 -2.977 1.00 90.00 109 LEU A CA 1
ATOM 828 C C . LEU A 1 109 ? 7.218 -19.135 -4.260 1.00 90.00 109 LEU A C 1
ATOM 830 O O . LEU A 1 109 ? 8.039 -18.324 -4.693 1.00 90.00 109 LEU A O 1
ATOM 834 N N . SER A 1 110 ? 6.034 -19.350 -4.838 1.00 82.38 110 SER A N 1
ATOM 835 C CA . SER A 1 110 ? 5.559 -18.599 -6.001 1.00 82.38 110 SER A CA 1
ATOM 836 C C . SER A 1 110 ? 5.219 -17.142 -5.665 1.00 82.38 110 SER A C 1
ATOM 838 O O . SER A 1 110 ? 5.544 -16.244 -6.445 1.00 82.38 110 SER A O 1
ATOM 840 N N . ALA A 1 111 ? 4.634 -16.899 -4.486 1.00 77.94 111 ALA A N 1
ATOM 841 C CA . ALA A 1 111 ? 4.268 -15.569 -4.001 1.00 77.94 111 ALA A CA 1
ATOM 842 C C . ALA A 1 111 ? 5.483 -14.754 -3.524 1.00 77.94 111 ALA A C 1
ATOM 844 O O . ALA A 1 111 ? 5.421 -13.525 -3.429 1.00 77.94 111 ALA A O 1
ATOM 845 N N . PHE A 1 112 ? 6.605 -15.417 -3.225 1.00 83.25 112 PHE A N 1
ATOM 846 C CA . PHE A 1 112 ? 7.814 -14.753 -2.763 1.00 83.25 112 PHE A CA 1
ATOM 847 C C . PHE A 1 112 ? 8.362 -13.783 -3.826 1.00 83.25 112 PHE A C 1
ATOM 849 O O . PHE A 1 112 ? 8.560 -14.170 -4.984 1.00 83.25 112 PHE A O 1
ATOM 856 N N . PRO A 1 113 ? 8.694 -12.524 -3.474 1.00 79.88 113 PRO A N 1
ATOM 857 C CA . PRO A 1 113 ? 9.133 -11.556 -4.469 1.00 79.88 113 PRO A CA 1
ATOM 858 C C . PRO A 1 113 ? 10.436 -11.982 -5.158 1.00 79.88 113 PRO A C 1
ATOM 860 O O . PRO A 1 113 ? 11.511 -12.009 -4.553 1.00 79.88 113 PRO A O 1
ATOM 863 N N . LYS A 1 114 ? 10.376 -12.216 -6.474 1.00 79.69 114 LYS A N 1
ATOM 864 C CA . LYS A 1 114 ? 11.521 -12.660 -7.299 1.00 79.69 114 LYS A CA 1
ATOM 865 C C . LYS A 1 114 ? 12.735 -11.723 -7.218 1.00 79.69 114 LYS A C 1
ATOM 867 O O . LYS A 1 114 ? 13.879 -12.144 -7.367 1.00 79.69 114 LYS A O 1
ATOM 872 N N . ASN A 1 115 ? 12.504 -10.433 -6.964 1.00 79.06 115 ASN A N 1
ATOM 873 C CA . ASN A 1 115 ? 13.554 -9.419 -6.852 1.00 79.06 115 ASN A CA 1
ATOM 874 C C . ASN A 1 115 ? 14.048 -9.176 -5.412 1.00 79.06 115 ASN A C 1
ATOM 876 O O . ASN A 1 115 ? 14.943 -8.346 -5.223 1.00 79.06 115 ASN A O 1
ATOM 880 N N . TYR A 1 116 ? 13.518 -9.886 -4.409 1.00 83.75 116 TYR A N 1
ATOM 881 C CA . TYR A 1 116 ? 13.860 -9.697 -2.996 1.00 83.75 116 TYR A CA 1
ATOM 882 C C . TYR A 1 116 ? 15.367 -9.802 -2.753 1.00 83.75 116 TYR A C 1
ATOM 884 O O . TYR A 1 116 ? 15.976 -8.882 -2.210 1.00 83.75 116 TYR A O 1
ATOM 892 N N . ALA A 1 117 ? 15.998 -10.869 -3.250 1.00 83.88 117 ALA A N 1
ATOM 893 C CA . ALA A 1 117 ? 17.426 -11.100 -3.049 1.00 83.88 117 ALA A CA 1
ATOM 894 C C . ALA A 1 117 ? 18.285 -9.958 -3.621 1.00 83.88 117 ALA A C 1
ATOM 896 O O . ALA A 1 117 ? 19.266 -9.542 -3.007 1.00 83.88 117 ALA A O 1
ATOM 897 N N . ARG A 1 118 ? 17.901 -9.401 -4.778 1.00 83.38 118 ARG A N 1
ATOM 898 C CA . ARG A 1 118 ? 18.570 -8.225 -5.356 1.00 83.38 118 ARG A CA 1
ATOM 899 C C . ARG A 1 118 ? 18.381 -6.995 -4.469 1.00 83.38 118 ARG A C 1
ATOM 901 O O . ARG A 1 118 ? 19.357 -6.303 -4.197 1.00 83.38 118 ARG A O 1
ATOM 908 N N . ARG A 1 119 ? 17.151 -6.735 -4.019 1.00 78.25 119 ARG A N 1
ATOM 909 C CA . ARG A 1 119 ? 16.809 -5.580 -3.174 1.00 78.25 119 ARG A CA 1
ATOM 910 C C . ARG A 1 119 ? 17.554 -5.612 -1.840 1.00 78.25 119 ARG A C 1
ATOM 912 O O . ARG A 1 119 ? 18.104 -4.589 -1.450 1.00 78.25 119 ARG A O 1
ATOM 919 N N . ILE A 1 120 ? 17.647 -6.777 -1.198 1.00 86.19 120 ILE A N 1
ATOM 920 C CA . ILE A 1 120 ? 18.419 -6.952 0.038 1.00 86.19 120 ILE A CA 1
ATOM 921 C C . ILE A 1 120 ? 19.905 -6.737 -0.202 1.00 86.19 120 ILE A C 1
ATOM 923 O O . ILE A 1 120 ? 20.499 -5.936 0.509 1.00 86.19 120 ILE A O 1
ATOM 927 N N . ARG A 1 121 ? 20.488 -7.347 -1.243 1.00 85.00 121 ARG A N 1
ATOM 928 C CA . ARG A 1 121 ? 21.902 -7.115 -1.580 1.00 85.00 121 ARG A CA 1
ATOM 929 C C . ARG A 1 121 ? 22.209 -5.636 -1.784 1.00 85.00 121 ARG A C 1
ATOM 931 O O . ARG A 1 121 ? 23.212 -5.157 -1.274 1.00 85.00 121 ARG A O 1
ATOM 938 N N . MET A 1 122 ? 21.354 -4.908 -2.502 1.00 78.69 122 MET A N 1
ATOM 939 C CA . MET A 1 122 ? 21.529 -3.466 -2.695 1.00 78.69 122 MET A CA 1
ATOM 940 C C . MET A 1 122 ? 21.399 -2.699 -1.375 1.00 78.69 122 MET A C 1
ATOM 942 O O . MET A 1 122 ? 22.217 -1.830 -1.094 1.00 78.69 122 MET A O 1
ATOM 946 N N . ALA A 1 123 ? 20.417 -3.050 -0.544 1.00 77.69 123 ALA A N 1
ATOM 947 C CA . ALA A 1 123 ? 20.189 -2.395 0.737 1.00 77.69 123 ALA A CA 1
ATOM 948 C C . ALA A 1 123 ? 21.327 -2.621 1.743 1.00 77.69 123 ALA A C 1
ATOM 950 O O . ALA A 1 123 ? 21.661 -1.709 2.492 1.00 77.69 123 ALA A O 1
ATOM 951 N N . THR A 1 124 ? 21.946 -3.802 1.748 1.00 81.69 124 THR A N 1
ATOM 952 C CA . THR A 1 124 ? 23.060 -4.128 2.649 1.00 81.69 124 THR A CA 1
ATOM 953 C C . THR A 1 124 ? 24.419 -3.696 2.096 1.00 81.69 124 THR A C 1
ATOM 955 O O . THR A 1 124 ? 25.319 -3.391 2.877 1.00 81.69 124 THR A O 1
ATOM 958 N N . ALA A 1 125 ? 24.586 -3.629 0.767 1.00 71.06 125 ALA A N 1
ATOM 959 C CA . ALA A 1 125 ? 25.819 -3.162 0.121 1.00 71.06 125 ALA A CA 1
ATOM 960 C C . ALA A 1 125 ? 26.107 -1.680 0.412 1.00 71.06 125 ALA A C 1
ATOM 962 O O . ALA A 1 125 ? 27.257 -1.306 0.625 1.00 71.06 125 ALA A O 1
ATOM 963 N N . VAL A 1 126 ? 25.064 -0.848 0.499 1.00 58.31 126 VAL A N 1
ATOM 964 C CA . VAL A 1 126 ? 25.190 0.571 0.882 1.00 58.31 126 VAL A CA 1
ATOM 965 C C . VAL A 1 126 ? 25.686 0.730 2.328 1.00 58.31 126 VAL A C 1
ATOM 967 O O . VAL A 1 126 ? 26.357 1.705 2.645 1.00 58.31 126 VAL A O 1
ATOM 970 N N . SER A 1 127 ? 25.426 -0.247 3.200 1.00 53.34 127 SER A N 1
ATOM 971 C CA . SER A 1 127 ? 25.889 -0.240 4.596 1.00 53.34 127 SER A CA 1
ATOM 972 C C . SER A 1 127 ? 27.279 -0.858 4.800 1.00 53.34 127 SER A C 1
ATOM 974 O O . SER A 1 127 ? 27.826 -0.754 5.893 1.00 53.34 127 SER A O 1
ATOM 976 N N . SER A 1 128 ? 27.854 -1.508 3.782 1.00 49.31 128 SER A N 1
ATOM 977 C CA . SER A 1 128 ? 29.122 -2.254 3.883 1.00 49.31 128 SER A CA 1
ATOM 978 C C . SER A 1 128 ? 30.274 -1.656 3.065 1.00 49.31 128 SER A C 1
ATOM 980 O O . SER A 1 128 ? 31.385 -2.192 3.079 1.00 49.31 128 SER A O 1
ATOM 982 N N . SER A 1 129 ? 30.078 -0.500 2.420 1.00 40.91 129 SER A N 1
ATOM 983 C CA . SER A 1 129 ? 31.194 0.274 1.875 1.00 40.91 129 SER A CA 1
ATOM 984 C C . SER A 1 129 ? 31.967 0.954 3.009 1.00 40.91 129 SER A C 1
ATOM 986 O O . SER A 1 129 ? 31.549 1.982 3.541 1.00 40.91 129 SER A O 1
ATOM 988 N N . LYS A 1 130 ? 33.116 0.374 3.370 1.00 42.34 130 LYS A N 1
ATOM 989 C CA . LYS A 1 130 ? 34.180 1.041 4.139 1.00 42.34 130 LYS A CA 1
ATOM 990 C C . LYS A 1 130 ? 34.426 2.444 3.544 1.00 42.34 130 LYS A C 1
ATOM 992 O O . LYS A 1 130 ? 34.548 2.542 2.321 1.00 42.34 130 LYS A O 1
ATOM 997 N N . PRO A 1 131 ? 34.506 3.516 4.350 1.00 37.66 131 PRO A N 1
ATOM 998 C CA . PRO A 1 131 ? 34.669 4.862 3.812 1.00 37.66 131 PRO A CA 1
ATOM 999 C C . PRO A 1 131 ? 36.074 5.020 3.207 1.00 37.66 131 PRO A C 1
ATOM 1001 O O . PRO A 1 131 ? 37.053 4.657 3.867 1.00 37.66 131 PRO A O 1
ATOM 1004 N N . PRO A 1 132 ? 36.227 5.579 1.992 1.00 36.84 132 PRO A N 1
ATOM 1005 C CA . PRO A 1 132 ? 37.499 6.157 1.610 1.00 36.84 132 PRO A CA 1
ATOM 1006 C C . PRO A 1 132 ? 37.718 7.420 2.445 1.00 36.84 132 PRO A C 1
ATOM 1008 O O . PRO A 1 132 ? 36.823 8.248 2.625 1.00 36.84 132 PRO A O 1
ATOM 1011 N N . ALA A 1 133 ? 38.920 7.528 2.993 1.00 38.09 133 ALA A N 1
ATOM 1012 C CA . ALA A 1 133 ? 39.359 8.652 3.791 1.00 38.09 133 ALA A CA 1
ATOM 1013 C C . ALA A 1 133 ? 39.312 9.966 2.981 1.00 38.09 133 ALA A C 1
ATOM 1015 O O . ALA A 1 133 ? 40.019 10.103 1.991 1.00 38.09 133 ALA A O 1
ATOM 1016 N N . ILE A 1 134 ? 38.512 10.914 3.491 1.00 39.97 134 ILE A N 1
ATOM 1017 C CA . ILE A 1 134 ? 38.672 12.381 3.463 1.00 39.97 134 ILE A CA 1
ATOM 1018 C C . ILE A 1 134 ? 38.718 13.046 2.063 1.00 39.97 134 ILE A C 1
ATOM 1020 O O . ILE A 1 134 ? 39.720 12.969 1.360 1.00 39.97 134 ILE A O 1
ATOM 1024 N N . LYS A 1 135 ? 37.687 13.838 1.722 1.00 36.47 135 LYS A N 1
ATOM 1025 C CA . LYS A 1 135 ? 37.700 15.322 1.798 1.00 36.47 135 LYS A CA 1
ATOM 1026 C C . LYS A 1 135 ? 36.370 15.929 1.324 1.00 36.47 135 LYS A C 1
ATOM 1028 O O . LYS A 1 135 ? 35.985 15.783 0.176 1.00 36.47 135 LYS A O 1
ATOM 1033 N N . GLU A 1 136 ? 35.724 16.561 2.301 1.00 38.53 136 GLU A N 1
ATOM 1034 C CA . GLU A 1 136 ? 34.930 17.796 2.270 1.00 38.53 136 GLU A CA 1
ATOM 1035 C C . GLU A 1 136 ? 33.834 18.012 1.209 1.00 38.53 136 GLU A C 1
ATOM 1037 O O . GLU A 1 136 ? 34.062 18.121 0.011 1.00 38.53 136 GLU A O 1
ATOM 1042 N N . ASP A 1 137 ? 32.643 18.207 1.780 1.00 37.53 137 ASP A N 1
ATOM 1043 C CA . ASP A 1 137 ? 31.577 19.110 1.353 1.00 37.53 137 ASP A CA 1
ATOM 1044 C C . ASP A 1 137 ? 30.730 18.727 0.137 1.00 37.53 137 ASP A C 1
ATOM 1046 O O . ASP A 1 137 ? 30.757 19.373 -0.900 1.00 37.53 137 ASP A O 1
ATOM 1050 N N . ILE A 1 138 ? 29.865 17.724 0.325 1.00 37.06 138 ILE A N 1
ATOM 1051 C CA . ILE A 1 138 ? 28.468 17.838 -0.114 1.00 37.06 138 ILE A CA 1
ATOM 1052 C C . ILE A 1 138 ? 27.604 17.204 0.976 1.00 37.06 138 ILE A C 1
ATOM 1054 O O . ILE A 1 138 ? 27.547 15.980 1.111 1.00 37.06 138 ILE A O 1
ATOM 1058 N N . GLN A 1 139 ? 26.907 18.034 1.751 1.00 40.19 139 GLN A N 1
ATOM 1059 C CA . GLN A 1 139 ? 25.746 17.601 2.525 1.00 40.19 139 GLN A CA 1
ATOM 1060 C C . GLN A 1 139 ? 24.755 16.923 1.564 1.00 40.19 139 GLN A C 1
ATOM 1062 O O . GLN A 1 139 ? 24.026 17.594 0.838 1.00 40.19 139 GLN A O 1
ATOM 1067 N N . LYS A 1 140 ? 24.731 15.586 1.517 1.00 37.16 140 LYS A N 1
ATOM 1068 C CA . LYS A 1 140 ? 23.613 14.850 0.917 1.00 37.16 140 LYS A CA 1
ATOM 1069 C C . LYS A 1 140 ? 22.563 14.640 2.009 1.00 37.16 140 LYS A C 1
ATOM 1071 O O . LYS A 1 140 ? 22.838 13.908 2.960 1.00 37.16 140 LYS A O 1
ATOM 1076 N N . PRO A 1 141 ? 21.388 15.285 1.916 1.00 38.50 141 PRO A N 1
ATOM 1077 C CA . PRO A 1 141 ? 20.346 15.132 2.913 1.00 38.50 141 PRO A CA 1
ATOM 1078 C C . PRO A 1 141 ? 19.755 13.721 2.839 1.00 38.50 141 PRO A C 1
ATOM 1080 O O . PRO A 1 141 ? 19.568 13.173 1.754 1.00 38.50 141 PRO A O 1
ATOM 1083 N N . ASN A 1 142 ? 19.482 13.157 4.018 1.00 33.22 142 ASN A N 1
ATOM 1084 C CA . ASN A 1 142 ? 18.536 12.077 4.310 1.00 33.22 142 ASN A CA 1
ATOM 1085 C C . ASN A 1 142 ? 17.813 11.486 3.087 1.00 33.22 142 ASN A C 1
ATOM 1087 O O . ASN A 1 142 ? 16.845 12.066 2.589 1.00 33.22 142 ASN A O 1
ATOM 1091 N N . GLN A 1 143 ? 18.211 10.289 2.650 1.00 39.53 143 GLN A N 1
ATOM 1092 C CA . GLN A 1 143 ? 17.403 9.513 1.711 1.00 39.53 143 GLN A CA 1
ATOM 1093 C C . GLN A 1 143 ? 16.174 8.959 2.445 1.00 39.53 143 GLN A C 1
ATOM 1095 O O . GLN A 1 143 ? 16.202 7.876 3.026 1.00 39.53 143 GLN A O 1
ATOM 1100 N N . GLY A 1 144 ? 15.097 9.749 2.441 1.00 38.78 144 GLY A N 1
ATOM 1101 C CA . GLY A 1 144 ? 13.738 9.289 2.721 1.00 38.78 144 GLY A CA 1
ATOM 1102 C C . GLY A 1 144 ? 13.234 8.300 1.653 1.00 38.78 144 GLY A C 1
ATOM 1103 O O . GLY A 1 144 ? 14.019 7.832 0.824 1.00 38.78 144 GLY A O 1
ATOM 1104 N N . PRO A 1 145 ? 11.929 7.960 1.647 1.00 45.72 145 PRO A N 1
ATOM 1105 C CA . PRO A 1 145 ? 11.346 7.074 0.640 1.00 45.72 145 PRO A CA 1
ATOM 1106 C C . PRO A 1 145 ? 11.761 7.513 -0.767 1.00 45.72 145 PRO A C 1
ATOM 1108 O O . PRO A 1 145 ? 11.613 8.689 -1.101 1.00 45.72 145 PRO A O 1
ATOM 1111 N N . SER A 1 146 ? 12.292 6.575 -1.564 1.00 53.84 146 SER A N 1
ATOM 1112 C CA . SER A 1 146 ? 12.645 6.813 -2.969 1.00 53.84 146 SER A CA 1
ATOM 1113 C C . SER A 1 146 ? 11.471 7.504 -3.650 1.00 53.84 146 SER A C 1
ATOM 1115 O O . SER A 1 146 ? 10.353 6.987 -3.674 1.00 53.84 146 SER A O 1
ATOM 1117 N N . GLU A 1 147 ? 11.723 8.719 -4.128 1.00 69.19 147 GLU A N 1
ATOM 1118 C CA . GLU A 1 147 ? 10.725 9.535 -4.794 1.00 69.19 147 GLU A CA 1
ATOM 1119 C C . GLU A 1 147 ? 10.130 8.721 -5.948 1.00 69.19 147 GLU A C 1
ATOM 1121 O O . GLU A 1 147 ? 10.878 8.261 -6.809 1.00 69.19 147 GLU A O 1
ATOM 1126 N N . PHE A 1 148 ? 8.806 8.512 -5.982 1.00 76.31 148 PHE A N 1
ATOM 1127 C CA . PHE A 1 148 ? 8.145 7.669 -6.997 1.00 76.31 148 PHE A CA 1
ATOM 1128 C C . PHE A 1 148 ? 8.532 8.049 -8.438 1.00 76.31 148 PHE A C 1
ATOM 1130 O O . PHE A 1 148 ? 8.507 7.204 -9.330 1.00 76.31 148 PHE A O 1
ATOM 1137 N N . ARG A 1 149 ? 8.940 9.306 -8.646 1.00 72.38 149 ARG A N 1
ATOM 1138 C CA . ARG A 1 149 ? 9.447 9.826 -9.913 1.00 72.38 149 ARG A CA 1
ATOM 1139 C C . ARG A 1 149 ? 10.717 9.125 -10.391 1.00 72.38 149 ARG A C 1
ATOM 1141 O O . ARG A 1 149 ? 10.810 8.818 -11.568 1.00 72.38 149 ARG A O 1
ATOM 1148 N N . THR A 1 150 ? 11.613 8.731 -9.484 1.00 67.81 150 THR A N 1
ATOM 1149 C CA . THR A 1 150 ? 12.819 7.940 -9.816 1.00 67.81 150 THR A CA 1
ATOM 1150 C C . THR A 1 150 ? 12.496 6.555 -10.388 1.00 67.81 150 THR A C 1
ATOM 1152 O O . THR A 1 150 ? 13.332 5.940 -11.042 1.00 67.81 150 THR A O 1
ATOM 1155 N N . ARG A 1 151 ? 11.272 6.044 -10.182 1.00 69.69 151 ARG A N 1
ATOM 1156 C CA . ARG A 1 151 ? 10.816 4.787 -10.797 1.00 69.69 151 ARG A CA 1
ATOM 1157 C C . ARG A 1 151 ? 10.287 4.972 -12.216 1.00 69.69 151 ARG A C 1
ATOM 1159 O O . ARG A 1 151 ? 10.266 3.998 -12.960 1.00 69.69 151 ARG A O 1
ATOM 1166 N N . LEU A 1 152 ? 9.870 6.183 -12.595 1.00 72.19 152 LEU A N 1
ATOM 1167 C CA . LEU A 1 152 ? 9.425 6.479 -13.963 1.00 72.19 152 LEU A CA 1
ATOM 1168 C C . LEU A 1 152 ? 10.581 6.369 -14.957 1.00 72.19 152 LEU A C 1
ATOM 1170 O O . LEU A 1 152 ? 10.353 6.033 -16.115 1.00 72.19 152 LEU A O 1
ATOM 1174 N N . ASP A 1 153 ? 11.816 6.583 -14.501 1.00 69.31 153 ASP A N 1
ATOM 1175 C CA . ASP A 1 153 ? 13.012 6.470 -15.336 1.00 69.31 153 ASP A CA 1
ATOM 1176 C C . ASP A 1 153 ? 13.199 5.065 -15.922 1.00 69.31 153 ASP A C 1
ATOM 1178 O O . ASP A 1 153 ? 13.807 4.938 -16.977 1.00 69.31 153 ASP A O 1
ATOM 1182 N N . ILE A 1 154 ? 12.604 4.037 -15.304 1.00 71.75 154 ILE A N 1
ATOM 1183 C CA . ILE A 1 154 ? 12.640 2.641 -15.766 1.00 71.75 154 ILE A CA 1
ATOM 1184 C C . ILE A 1 154 ? 11.802 2.430 -17.043 1.00 71.75 154 ILE A C 1
ATOM 1186 O O . ILE A 1 154 ? 12.063 1.501 -17.800 1.00 71.75 154 ILE A O 1
ATOM 1190 N N . ALA A 1 155 ? 10.769 3.246 -17.278 1.00 75.31 155 ALA A N 1
ATOM 1191 C CA . ALA A 1 155 ? 9.854 3.053 -18.401 1.00 75.31 155 ALA A CA 1
ATOM 1192 C C . ALA A 1 155 ? 10.388 3.725 -19.673 1.00 75.31 155 ALA A C 1
ATOM 1194 O O . ALA A 1 155 ? 10.374 4.949 -19.773 1.00 75.31 155 ALA A O 1
ATOM 1195 N N . ASP A 1 156 ? 10.833 2.950 -20.658 1.00 76.00 156 ASP A N 1
ATOM 1196 C CA . ASP A 1 156 ? 11.407 3.504 -21.895 1.00 76.00 156 ASP A CA 1
ATOM 1197 C C . ASP A 1 156 ? 10.357 3.848 -22.961 1.00 76.00 156 ASP A C 1
ATOM 1199 O O . ASP A 1 156 ? 10.555 4.771 -23.749 1.00 76.00 156 ASP A O 1
ATOM 1203 N N . THR A 1 157 ? 9.220 3.150 -22.962 1.00 83.25 157 THR A N 1
ATOM 1204 C CA . THR A 1 157 ? 8.140 3.327 -23.940 1.00 83.25 157 THR A CA 1
ATOM 1205 C C . THR A 1 157 ? 6.789 3.515 -23.259 1.00 83.25 157 THR A C 1
ATOM 1207 O O . THR A 1 157 ? 6.593 3.170 -22.092 1.00 83.25 157 THR A O 1
ATOM 1210 N N . ALA A 1 158 ? 5.841 4.093 -23.994 1.00 86.44 158 ALA A N 1
ATOM 1211 C CA . ALA A 1 158 ? 4.468 4.265 -23.551 1.00 86.44 158 ALA A CA 1
ATOM 1212 C C . ALA A 1 158 ? 3.501 3.978 -24.699 1.00 86.44 158 ALA A C 1
ATOM 1214 O O . ALA A 1 158 ? 3.754 4.336 -25.849 1.00 86.44 158 ALA A O 1
ATOM 1215 N N . ARG A 1 159 ? 2.356 3.379 -24.365 1.00 87.81 159 ARG A N 1
ATOM 1216 C CA . ARG A 1 159 ? 1.278 3.087 -25.309 1.00 87.81 159 ARG A CA 1
ATOM 1217 C C . ARG A 1 159 ? -0.050 3.597 -24.768 1.00 87.81 159 ARG A C 1
ATOM 1219 O O . ARG A 1 159 ? -0.354 3.463 -23.586 1.00 87.81 159 ARG A O 1
ATOM 1226 N N . ILE A 1 160 ? -0.858 4.151 -25.662 1.00 86.69 160 ILE A N 1
ATOM 1227 C CA . ILE A 1 160 ? -2.226 4.574 -25.368 1.00 86.69 160 ILE A CA 1
ATOM 1228 C C . ILE A 1 160 ? -3.135 3.348 -25.492 1.00 86.69 160 ILE A C 1
ATOM 1230 O O . ILE A 1 160 ? -3.263 2.778 -26.575 1.00 86.69 160 ILE A O 1
ATOM 1234 N N . ILE A 1 161 ? -3.745 2.932 -24.381 1.00 84.44 161 ILE A N 1
ATOM 1235 C CA . ILE A 1 161 ? -4.695 1.807 -24.350 1.00 84.44 161 ILE A CA 1
ATOM 1236 C C . ILE A 1 161 ? -6.095 2.288 -24.757 1.00 84.44 161 ILE A C 1
ATOM 1238 O O . ILE A 1 161 ? -6.743 1.669 -25.597 1.00 84.44 161 ILE A O 1
ATOM 1242 N N . PHE A 1 162 ? -6.524 3.434 -24.221 1.00 81.19 162 PHE A N 1
ATOM 1243 C CA . PHE A 1 162 ? -7.808 4.068 -24.525 1.00 81.19 162 PHE A CA 1
ATOM 1244 C C . PHE A 1 162 ? -7.608 5.459 -25.114 1.00 81.19 162 PHE A C 1
ATOM 1246 O O . PHE A 1 162 ? -6.705 6.190 -24.708 1.00 81.19 162 PHE A O 1
ATOM 1253 N N . ARG A 1 163 ? -8.468 5.839 -26.067 1.00 89.00 163 ARG A N 1
ATOM 1254 C CA . ARG A 1 163 ? -8.400 7.144 -26.736 1.00 89.00 163 ARG A CA 1
ATOM 1255 C C . ARG A 1 163 ? -8.420 8.279 -25.705 1.00 89.00 163 ARG A C 1
ATOM 1257 O O . ARG A 1 163 ? -9.336 8.365 -24.895 1.00 89.00 163 ARG A O 1
ATOM 1264 N N . LEU A 1 164 ? -7.427 9.163 -25.786 1.00 86.62 164 LEU A N 1
ATOM 1265 C CA . LEU A 1 164 ? -7.327 10.348 -24.933 1.00 86.62 164 LEU A CA 1
ATOM 1266 C C . LEU A 1 164 ? -8.396 11.385 -25.303 1.00 86.62 164 LEU A C 1
ATOM 1268 O O . LEU A 1 164 ? -8.677 11.579 -26.492 1.00 86.62 164 LEU A O 1
ATOM 1272 N N . SER A 1 165 ? -8.937 12.074 -24.295 1.00 89.06 165 SER A N 1
ATOM 1273 C CA . SER A 1 165 ? -9.781 13.255 -24.503 1.00 89.06 165 SER A CA 1
ATOM 1274 C C . SER A 1 165 ? -8.967 14.415 -25.087 1.00 89.06 165 SER A C 1
ATOM 1276 O O . SER A 1 165 ? -7.732 14.407 -25.040 1.00 89.06 165 SER A O 1
ATOM 1278 N N . GLU A 1 166 ? -9.638 15.421 -25.648 1.00 89.62 166 GLU A N 1
ATOM 1279 C CA . GLU A 1 166 ? -8.946 16.584 -26.218 1.00 89.62 166 GLU A CA 1
ATOM 1280 C C . GLU A 1 166 ? -8.210 17.391 -25.137 1.00 89.62 166 GLU A C 1
ATOM 1282 O O . GLU A 1 166 ? -7.099 17.862 -25.365 1.00 89.62 166 GLU A O 1
ATOM 1287 N N . GLU A 1 167 ? -8.749 17.442 -23.920 1.00 89.06 167 GLU A N 1
ATOM 1288 C CA . GLU A 1 167 ? -8.118 18.080 -22.763 1.00 89.06 167 GLU A CA 1
ATOM 1289 C C . GLU A 1 167 ? -6.843 17.338 -22.338 1.00 89.06 167 GLU A C 1
ATOM 1291 O O . GLU A 1 167 ? -5.828 17.967 -22.039 1.00 89.06 167 GLU A O 1
ATOM 1296 N N . ALA A 1 168 ? -6.858 16.000 -22.356 1.00 87.94 168 ALA A N 1
ATOM 1297 C CA . ALA A 1 168 ? -5.682 15.189 -22.043 1.00 87.94 168 ALA A CA 1
ATOM 1298 C C . ALA A 1 168 ? -4.585 15.331 -23.111 1.00 87.94 168 ALA A C 1
ATOM 1300 O O . ALA A 1 168 ? -3.400 15.400 -22.779 1.00 87.94 168 ALA A O 1
ATOM 1301 N N . LYS A 1 169 ? -4.961 15.435 -24.391 1.00 90.12 169 LYS A N 1
ATOM 1302 C CA . LYS A 1 169 ? -4.012 15.726 -25.477 1.00 90.12 169 LYS A CA 1
ATOM 1303 C C . LYS A 1 169 ? -3.416 17.124 -25.346 1.00 90.12 169 LYS A C 1
ATOM 1305 O O . LYS A 1 169 ? -2.204 17.274 -25.472 1.00 90.12 169 LYS A O 1
ATOM 1310 N N . ALA A 1 170 ? -4.247 18.128 -25.064 1.00 89.50 170 ALA A N 1
ATOM 1311 C CA . ALA A 1 170 ? -3.804 19.503 -24.857 1.00 89.50 170 ALA A CA 1
ATOM 1312 C C . ALA A 1 170 ? -2.871 19.628 -23.643 1.00 89.50 170 ALA A C 1
ATOM 1314 O O . ALA A 1 170 ? -1.914 20.398 -23.681 1.00 89.50 170 ALA A O 1
ATOM 1315 N N . LEU A 1 171 ? -3.109 18.844 -22.585 1.00 89.25 171 LEU A N 1
ATOM 1316 C CA . LEU A 1 171 ? -2.205 18.753 -21.441 1.00 89.25 171 LEU A CA 1
ATOM 1317 C C . LEU A 1 171 ? -0.849 18.157 -21.841 1.00 89.25 171 LEU A C 1
ATOM 1319 O O . LEU A 1 171 ? 0.184 18.736 -21.525 1.00 89.25 171 LEU A O 1
ATOM 1323 N N . LEU A 1 172 ? -0.830 17.037 -22.569 1.00 88.25 172 LEU A N 1
ATOM 1324 C CA . LEU A 1 172 ? 0.422 16.408 -23.008 1.00 88.25 172 LEU A CA 1
ATOM 1325 C C . LEU A 1 172 ? 1.215 17.274 -23.993 1.00 88.25 172 LEU A C 1
ATOM 1327 O O . LEU A 1 172 ? 2.442 17.264 -23.953 1.00 88.25 172 LEU A O 1
ATOM 1331 N N . ALA A 1 173 ? 0.540 18.058 -24.836 1.00 86.81 173 ALA A N 1
ATOM 1332 C CA . ALA A 1 173 ? 1.190 18.962 -25.784 1.00 86.81 173 ALA A CA 1
ATOM 1333 C C . ALA A 1 173 ? 2.035 20.058 -25.103 1.00 86.81 173 ALA A C 1
ATOM 1335 O O . ALA A 1 173 ? 2.967 20.574 -25.715 1.00 86.81 173 ALA A O 1
ATOM 1336 N N . GLN A 1 174 ? 1.751 20.388 -23.835 1.00 86.44 174 GLN A N 1
ATOM 1337 C CA . GLN A 1 174 ? 2.545 21.334 -23.035 1.00 86.44 174 GLN A CA 1
ATOM 1338 C C . GLN A 1 174 ? 3.898 20.755 -22.596 1.00 86.44 174 GLN A C 1
ATOM 1340 O O . GLN A 1 174 ? 4.783 21.503 -22.186 1.00 86.44 174 GLN A O 1
ATOM 1345 N N . TYR A 1 175 ? 4.067 19.437 -22.707 1.00 82.38 175 TYR A N 1
ATOM 1346 C CA . TYR A 1 175 ? 5.276 18.707 -22.340 1.00 82.38 175 TYR A CA 1
ATOM 1347 C C . TYR A 1 175 ? 5.818 17.976 -23.576 1.00 82.38 175 TYR A C 1
ATOM 1349 O O . TYR A 1 175 ? 5.671 16.756 -23.684 1.00 82.38 175 TYR A O 1
ATOM 1357 N N . PRO A 1 176 ? 6.381 18.697 -24.566 1.00 75.25 176 PRO A N 1
ATOM 1358 C CA . PRO A 1 176 ? 6.869 18.077 -25.790 1.00 75.25 176 PRO A CA 1
ATOM 1359 C C . PRO A 1 176 ? 7.999 17.096 -25.466 1.00 75.25 176 PRO A C 1
ATOM 1361 O O . PRO A 1 176 ? 9.000 17.456 -24.844 1.00 75.25 176 PRO A O 1
ATOM 1364 N N . GLY A 1 177 ? 7.825 15.841 -25.888 1.00 62.59 177 GLY A N 1
ATOM 1365 C CA . GLY A 1 177 ? 8.813 14.792 -25.672 1.00 62.59 177 GLY A CA 1
ATOM 1366 C C . GLY A 1 177 ? 10.157 15.189 -26.276 1.00 62.59 177 GLY A C 1
ATOM 1367 O O . GLY A 1 177 ? 10.217 15.716 -27.388 1.00 62.59 177 GLY A O 1
ATOM 1368 N N . ILE A 1 178 ? 11.241 14.944 -25.542 1.00 60.78 178 ILE A N 1
ATOM 1369 C CA . ILE A 1 178 ? 12.586 15.209 -26.053 1.00 60.78 178 ILE A CA 1
ATOM 1370 C C . ILE A 1 178 ? 12.865 14.167 -27.143 1.00 60.78 178 ILE A C 1
ATOM 1372 O O . ILE A 1 178 ? 12.780 12.968 -26.853 1.00 60.78 178 ILE A O 1
ATOM 1376 N N . PRO A 1 179 ? 13.183 14.577 -28.384 1.00 54.72 179 PRO A N 1
ATOM 1377 C CA . PRO A 1 179 ? 13.496 13.630 -29.440 1.00 54.72 179 PRO A CA 1
ATOM 1378 C C . PRO A 1 179 ? 14.743 12.825 -29.061 1.00 54.72 179 PRO A C 1
ATOM 1380 O O . PRO A 1 179 ? 15.830 13.370 -28.884 1.00 54.72 179 PRO A O 1
ATOM 1383 N N . SER A 1 180 ? 14.559 11.515 -28.908 1.00 53.44 180 SER A N 1
ATOM 1384 C CA . SER A 1 180 ? 15.649 10.539 -28.861 1.00 53.44 180 SER A CA 1
ATOM 1385 C C . SER A 1 180 ? 16.102 10.221 -30.292 1.00 53.44 180 SER A C 1
ATOM 1387 O O . SER A 1 180 ? 15.389 10.515 -31.250 1.00 53.44 180 SER A O 1
ATOM 1389 N N . ASN A 1 181 ? 17.257 9.571 -30.457 1.00 52.25 181 ASN A N 1
ATOM 1390 C CA . ASN A 1 181 ? 17.853 9.221 -31.760 1.00 52.25 181 ASN A CA 1
ATOM 1391 C C . ASN A 1 181 ? 16.959 8.348 -32.672 1.00 52.25 181 ASN A C 1
ATOM 1393 O O . ASN A 1 181 ? 17.306 8.097 -33.823 1.00 52.25 181 ASN A O 1
ATOM 1397 N N . SER A 1 182 ? 15.805 7.896 -32.180 1.00 53.09 182 SER A N 1
ATOM 1398 C CA . SER A 1 182 ? 14.742 7.260 -32.94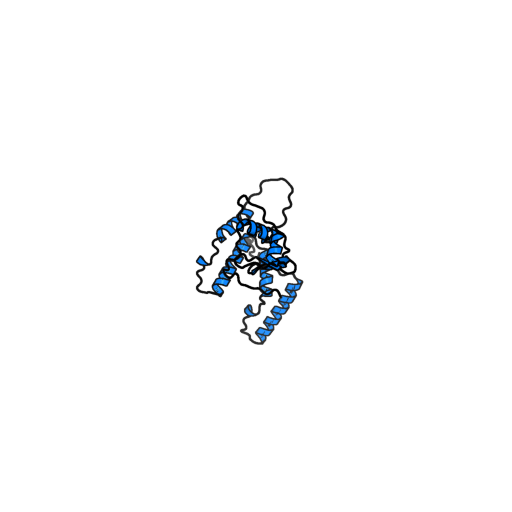9 1.00 53.09 182 SER A CA 1
ATOM 1399 C C . SER A 1 182 ? 13.462 8.096 -32.839 1.00 53.09 182 SER A C 1
ATOM 1401 O O . SER A 1 182 ? 12.937 8.255 -31.736 1.00 53.09 182 SER A O 1
ATOM 1403 N N . ASN A 1 183 ? 12.918 8.570 -33.967 1.00 58.31 183 ASN A N 1
ATOM 1404 C CA . ASN A 1 183 ? 11.619 9.261 -34.075 1.00 58.31 183 ASN A CA 1
ATOM 1405 C C . ASN A 1 183 ? 10.428 8.313 -33.808 1.00 58.31 183 ASN A C 1
ATOM 1407 O O . ASN A 1 183 ? 9.500 8.210 -34.608 1.00 58.31 183 ASN A O 1
ATOM 1411 N N . ASN A 1 184 ? 10.464 7.563 -32.711 1.00 74.94 184 ASN A N 1
ATOM 1412 C CA . ASN A 1 184 ? 9.413 6.631 -32.344 1.00 74.94 184 ASN A CA 1
ATOM 1413 C C . ASN A 1 184 ? 8.408 7.331 -31.413 1.00 74.94 184 ASN A C 1
ATOM 1415 O O . ASN A 1 184 ? 8.763 7.821 -30.338 1.00 74.94 184 ASN A O 1
ATOM 1419 N N . ALA A 1 185 ? 7.144 7.365 -31.840 1.00 79.81 185 ALA A N 1
ATOM 1420 C CA . ALA A 1 185 ? 6.043 8.009 -31.132 1.00 79.81 185 ALA A CA 1
ATOM 1421 C C . ALA A 1 185 ? 5.849 7.478 -29.700 1.00 79.81 185 ALA A C 1
ATOM 1423 O O . ALA A 1 185 ? 5.473 8.247 -28.819 1.00 79.81 185 ALA A O 1
ATOM 1424 N N . GLU A 1 186 ? 6.157 6.202 -29.440 1.00 82.44 186 GLU A N 1
ATOM 1425 C CA . GLU A 1 186 ? 6.049 5.607 -28.098 1.00 82.44 186 GLU A CA 1
ATOM 1426 C C . GLU A 1 186 ? 7.080 6.172 -27.111 1.00 82.44 186 GLU A C 1
ATOM 1428 O O . GLU A 1 186 ? 6.771 6.380 -25.938 1.00 82.44 186 GLU A O 1
ATOM 1433 N N . TYR A 1 187 ? 8.294 6.469 -27.586 1.00 81.38 187 TYR A N 1
ATOM 1434 C CA . TYR A 1 187 ? 9.350 7.084 -26.775 1.00 81.38 187 TYR A CA 1
ATOM 1435 C C . TYR A 1 187 ? 9.072 8.567 -26.532 1.00 81.38 187 TYR A C 1
ATOM 1437 O O . TYR A 1 187 ? 9.277 9.063 -25.425 1.00 81.38 187 TYR A O 1
ATOM 1445 N N . LEU A 1 188 ? 8.563 9.274 -27.549 1.00 84.00 188 LEU A N 1
ATOM 1446 C CA . LEU A 1 188 ? 8.131 10.666 -27.401 1.00 84.00 188 LEU A CA 1
ATOM 1447 C C . LEU A 1 188 ? 6.999 10.775 -26.377 1.00 84.00 188 LEU A C 1
ATOM 1449 O O . LEU A 1 188 ? 7.062 11.617 -25.486 1.00 84.00 188 LEU A O 1
ATOM 1453 N N . LEU A 1 189 ? 6.015 9.873 -26.448 1.00 87.75 189 LEU A N 1
ATOM 1454 C CA . LEU A 1 189 ? 4.924 9.807 -25.482 1.00 87.75 189 LEU A CA 1
ATOM 1455 C C . LEU A 1 189 ? 5.430 9.502 -24.067 1.00 87.75 189 LEU A C 1
ATOM 1457 O O . LEU A 1 189 ? 5.013 10.165 -23.117 1.00 87.75 189 LEU A O 1
ATOM 1461 N N . ALA A 1 190 ? 6.342 8.537 -23.915 1.00 85.56 190 ALA A N 1
ATOM 1462 C CA . ALA A 1 190 ? 6.952 8.233 -22.623 1.00 85.56 190 ALA A CA 1
ATOM 1463 C C . ALA A 1 190 ? 7.691 9.452 -22.054 1.00 85.56 190 ALA A C 1
ATOM 1465 O O . ALA A 1 190 ? 7.525 9.784 -20.882 1.00 85.56 190 ALA A O 1
ATOM 1466 N N . SER A 1 191 ? 8.453 10.160 -22.890 1.00 82.81 191 SER A N 1
ATOM 1467 C CA . SER A 1 191 ? 9.167 11.382 -22.509 1.00 82.81 191 SER A CA 1
ATOM 1468 C C . SER A 1 191 ? 8.207 12.489 -22.053 1.00 82.81 191 SER A C 1
ATOM 1470 O O . SER A 1 191 ? 8.384 13.038 -20.963 1.00 82.81 191 SER A O 1
ATOM 1472 N N . SER A 1 192 ? 7.143 12.750 -22.819 1.00 87.88 192 SER A N 1
ATOM 1473 C CA . SER A 1 192 ? 6.091 13.710 -22.461 1.00 87.88 192 SER A CA 1
ATOM 1474 C C . SER A 1 192 ? 5.421 13.375 -21.129 1.00 87.88 192 SER A C 1
ATOM 1476 O O . SER A 1 192 ? 5.250 14.245 -20.276 1.00 87.88 192 SER A O 1
ATOM 1478 N N . LEU A 1 193 ? 5.078 12.102 -20.908 1.00 89.00 193 LEU A N 1
ATOM 1479 C CA . LEU A 1 193 ? 4.457 11.642 -19.664 1.00 89.00 193 LEU A CA 1
ATOM 1480 C C . LEU A 1 193 ? 5.399 11.774 -18.466 1.00 89.00 193 LEU A C 1
ATOM 1482 O O . LEU A 1 193 ? 4.971 12.225 -17.402 1.00 89.00 193 LEU A O 1
ATOM 1486 N N . LYS A 1 194 ? 6.683 11.429 -18.631 1.00 86.69 194 LYS A N 1
ATOM 1487 C CA . LYS A 1 194 ? 7.698 11.624 -17.588 1.00 86.69 194 LYS A CA 1
ATOM 1488 C C . LYS A 1 194 ? 7.789 13.093 -17.201 1.00 86.69 194 LYS A C 1
ATOM 1490 O O . LYS A 1 194 ? 7.695 13.400 -16.018 1.00 86.69 194 LYS A O 1
ATOM 1495 N N . GLN A 1 195 ? 7.900 13.996 -18.175 1.00 83.25 195 GLN A N 1
ATOM 1496 C CA . GLN A 1 195 ? 7.960 15.435 -17.913 1.00 83.25 195 GLN A CA 1
ATOM 1497 C C . GLN A 1 195 ? 6.700 15.958 -17.217 1.00 83.25 195 GLN A C 1
ATOM 1499 O O . GLN A 1 195 ? 6.816 16.693 -16.236 1.00 83.25 195 GLN A O 1
ATOM 1504 N N . LEU A 1 196 ? 5.511 15.557 -17.678 1.00 88.81 196 LEU A N 1
ATOM 1505 C CA . LEU A 1 196 ? 4.246 15.915 -17.038 1.00 88.81 196 LEU A CA 1
ATOM 1506 C C . LEU A 1 196 ? 4.256 15.496 -15.565 1.00 88.81 196 LEU A C 1
ATOM 1508 O O . LEU A 1 196 ? 4.083 16.333 -14.682 1.00 88.81 196 LEU A O 1
ATOM 1512 N N . ILE A 1 197 ? 4.501 14.216 -15.278 1.00 88.12 197 ILE A N 1
ATOM 1513 C CA . ILE A 1 197 ? 4.454 13.675 -13.912 1.00 88.12 197 ILE A CA 1
ATOM 1514 C C . ILE A 1 197 ? 5.565 14.271 -13.033 1.00 88.12 197 ILE A C 1
ATOM 1516 O O . ILE A 1 197 ? 5.369 14.489 -11.831 1.00 88.12 197 ILE A O 1
ATOM 1520 N N . TRP A 1 198 ? 6.726 14.565 -13.623 1.00 85.56 198 TRP A N 1
ATOM 1521 C CA . TRP A 1 198 ? 7.847 15.166 -12.914 1.00 85.56 198 TRP A CA 1
ATOM 1522 C C . TRP A 1 198 ? 7.521 16.578 -12.431 1.00 85.56 198 TRP A C 1
ATOM 1524 O O . TRP A 1 198 ? 7.719 16.892 -11.259 1.00 85.56 198 TRP A O 1
ATOM 1534 N N . ASN A 1 199 ? 6.940 17.389 -13.314 1.00 81.94 199 ASN A N 1
ATOM 1535 C CA . ASN A 1 199 ? 6.599 18.784 -13.042 1.00 81.94 199 ASN A CA 1
ATOM 1536 C C . ASN A 1 199 ? 5.262 18.956 -12.301 1.00 81.94 199 ASN A C 1
ATOM 1538 O O . ASN A 1 199 ? 4.964 20.037 -11.797 1.00 81.94 199 ASN A O 1
ATOM 1542 N N . SER A 1 200 ? 4.455 17.897 -12.214 1.00 85.56 200 SER A N 1
ATOM 1543 C CA . SER A 1 200 ? 3.147 17.922 -11.559 1.00 85.56 200 SER A CA 1
ATOM 1544 C C . SER A 1 200 ? 3.264 17.842 -10.030 1.00 85.56 200 SER A C 1
ATOM 1546 O O . SER A 1 200 ? 3.936 16.939 -9.515 1.00 85.56 200 SER A O 1
ATOM 1548 N N . PRO A 1 201 ? 2.565 18.700 -9.261 1.00 85.81 201 PRO A N 1
ATOM 1549 C CA . PRO A 1 201 ? 2.497 18.592 -7.806 1.00 85.81 201 PRO A CA 1
ATOM 1550 C C . PRO A 1 201 ? 1.873 17.265 -7.359 1.00 85.81 201 PRO A C 1
ATOM 1552 O O . PRO A 1 201 ? 0.807 16.870 -7.835 1.00 85.81 201 PRO A O 1
ATOM 1555 N N . LYS A 1 202 ? 2.507 16.585 -6.397 1.00 87.81 202 LYS A N 1
ATOM 1556 C CA . LYS A 1 202 ? 1.946 15.379 -5.774 1.00 87.81 202 LYS A CA 1
ATOM 1557 C C . LYS A 1 202 ? 0.823 15.778 -4.825 1.00 87.81 202 LYS A C 1
ATOM 1559 O O . LYS A 1 202 ? 1.060 16.550 -3.901 1.00 87.81 202 LYS A O 1
ATOM 1564 N N . ILE A 1 203 ? -0.368 15.227 -5.036 1.00 88.19 203 ILE A N 1
ATOM 1565 C CA . ILE A 1 203 ? -1.542 15.507 -4.199 1.00 88.19 203 ILE A CA 1
ATOM 1566 C C . ILE A 1 203 ? -1.879 14.346 -3.266 1.00 88.19 203 ILE A C 1
ATOM 1568 O O . ILE A 1 203 ? -2.463 14.567 -2.209 1.00 88.19 203 ILE A O 1
ATOM 1572 N N . 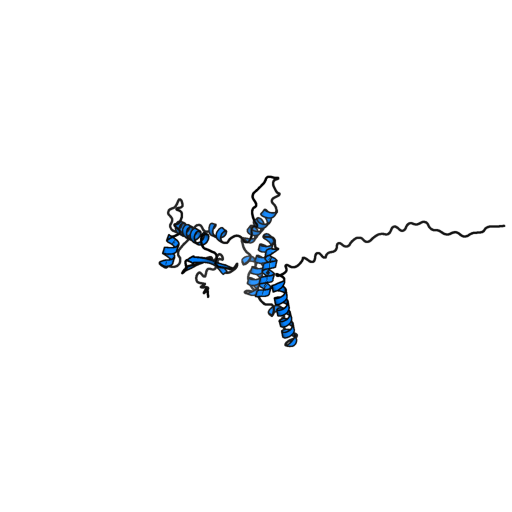TRP A 1 204 ? -1.472 13.119 -3.610 1.00 83.81 204 TRP A N 1
ATOM 1573 C CA . TRP A 1 204 ? -1.707 11.948 -2.771 1.00 83.81 204 TRP A CA 1
ATOM 1574 C C . TRP A 1 204 ? -0.724 10.807 -3.058 1.00 83.81 204 TRP A C 1
ATOM 1576 O O . TRP A 1 204 ? -0.238 10.661 -4.178 1.00 83.81 204 TRP A O 1
ATOM 1586 N N . GLU A 1 205 ? -0.443 9.977 -2.052 1.00 82.81 205 GLU A N 1
ATOM 1587 C CA . GLU A 1 205 ? 0.424 8.802 -2.172 1.00 82.81 205 GLU A CA 1
ATOM 1588 C C . GLU A 1 205 ? -0.048 7.664 -1.266 1.00 82.81 205 GLU A C 1
ATOM 1590 O O . GLU A 1 205 ? -0.329 7.858 -0.081 1.00 82.81 205 GLU A O 1
ATOM 1595 N N . SER A 1 206 ? -0.067 6.458 -1.826 1.00 70.88 206 SER A N 1
ATOM 1596 C CA . SER A 1 206 ? -0.272 5.207 -1.114 1.00 70.88 206 SER A CA 1
ATOM 1597 C C . SER A 1 206 ? 0.734 4.164 -1.596 1.00 70.88 206 SER A C 1
ATOM 1599 O O . SER A 1 206 ? 0.823 3.918 -2.801 1.00 70.88 206 SER A O 1
ATOM 1601 N N . PRO A 1 207 ? 1.436 3.476 -0.678 1.00 65.44 207 PRO A N 1
ATOM 1602 C CA . PRO A 1 207 ? 2.332 2.380 -1.039 1.00 65.44 207 PRO A CA 1
ATOM 1603 C C . PRO A 1 207 ? 1.660 1.255 -1.843 1.00 65.44 207 PRO A C 1
ATOM 1605 O O . PRO A 1 207 ? 2.350 0.562 -2.580 1.00 65.44 207 PRO A O 1
ATOM 1608 N N . VAL A 1 208 ? 0.337 1.089 -1.704 1.00 62.88 208 VAL A N 1
ATOM 1609 C CA . VAL A 1 208 ? -0.447 0.010 -2.335 1.00 62.88 208 VAL A CA 1
ATOM 1610 C C . VAL A 1 208 ? -1.201 0.501 -3.572 1.00 62.88 208 VAL A C 1
ATOM 1612 O O . VAL A 1 208 ? -1.263 -0.173 -4.586 1.00 62.88 208 VAL A O 1
ATOM 1615 N N . ARG A 1 209 ? -1.782 1.702 -3.515 1.00 71.19 209 ARG A N 1
ATOM 1616 C CA . ARG A 1 209 ? -2.688 2.213 -4.565 1.00 71.19 209 ARG A CA 1
ATOM 1617 C C . ARG A 1 209 ? -1.999 3.149 -5.564 1.00 71.19 209 ARG A C 1
ATOM 1619 O O . ARG A 1 209 ? -2.648 3.639 -6.488 1.00 71.19 209 ARG A O 1
ATOM 1626 N N . GLY A 1 210 ? -0.709 3.413 -5.369 1.00 79.81 210 GLY A N 1
ATOM 1627 C CA . GLY A 1 210 ? 0.085 4.283 -6.225 1.00 79.81 210 GLY A CA 1
ATOM 1628 C C . GLY A 1 210 ? 0.067 5.750 -5.800 1.00 79.81 210 GLY A C 1
ATOM 1629 O O . GLY A 1 210 ? -0.199 6.094 -4.647 1.00 79.81 210 GLY A O 1
ATOM 1630 N N . VAL A 1 211 ? 0.393 6.626 -6.744 1.00 85.56 211 VAL A N 1
ATOM 1631 C CA . VAL A 1 211 ? 0.574 8.066 -6.514 1.00 85.56 211 VAL A CA 1
ATOM 1632 C C . VAL A 1 211 ? -0.388 8.853 -7.381 1.00 85.56 211 VAL A C 1
ATOM 1634 O O . VAL A 1 211 ? -0.603 8.492 -8.530 1.00 85.56 211 VAL A O 1
ATOM 1637 N N . VAL A 1 212 ? -0.944 9.941 -6.855 1.00 87.75 212 VAL A N 1
ATOM 1638 C CA . VAL A 1 212 ? -1.740 10.885 -7.642 1.00 87.75 212 VAL A CA 1
ATOM 1639 C C . VAL A 1 212 ? -1.027 12.229 -7.686 1.00 87.75 212 VAL A C 1
ATOM 1641 O O . VAL A 1 212 ? -0.663 12.798 -6.650 1.00 87.75 212 VAL A O 1
ATOM 1644 N N . VAL A 1 213 ? -0.842 12.743 -8.897 1.00 88.94 213 VAL A N 1
ATOM 1645 C CA . VAL A 1 213 ? -0.314 14.082 -9.161 1.00 88.94 213 VAL A CA 1
ATOM 1646 C C . VAL A 1 213 ? -1.366 14.933 -9.868 1.00 88.94 213 VAL A C 1
ATOM 1648 O O . VAL A 1 213 ? -2.222 14.422 -10.594 1.00 88.94 213 VAL A O 1
ATOM 1651 N N . ARG A 1 214 ? -1.319 16.244 -9.638 1.00 90.25 214 ARG A N 1
ATOM 1652 C CA . ARG A 1 214 ? -2.187 17.212 -10.312 1.00 90.25 214 ARG A CA 1
ATOM 1653 C C . ARG A 1 214 ? -1.642 17.487 -11.712 1.00 90.25 214 ARG A C 1
ATOM 1655 O O . ARG A 1 214 ? -0.554 18.037 -11.809 1.00 90.25 214 ARG A O 1
ATOM 1662 N N . GLY A 1 215 ? -2.405 17.147 -12.751 1.00 85.56 215 GLY A N 1
ATOM 1663 C CA . GLY A 1 215 ? -2.069 17.496 -14.133 1.00 85.56 215 GLY A CA 1
ATOM 1664 C C . GLY A 1 215 ? -2.454 18.941 -14.450 1.00 85.56 215 GLY A C 1
ATOM 1665 O O . GLY A 1 215 ? -1.593 19.769 -14.716 1.00 85.56 215 GLY A O 1
ATOM 1666 N N . ASN A 1 216 ? -3.749 19.257 -14.371 1.00 85.44 216 ASN A N 1
ATOM 1667 C CA . ASN A 1 216 ? -4.295 20.618 -14.463 1.00 85.44 216 ASN A CA 1
ATOM 1668 C C . ASN A 1 216 ? -5.599 20.723 -13.642 1.00 85.44 216 ASN A C 1
ATOM 1670 O O . ASN A 1 216 ? -5.944 19.788 -12.919 1.00 85.44 216 ASN A O 1
ATOM 1674 N N . ASP A 1 217 ? -6.327 21.840 -13.738 1.00 79.19 217 ASP A N 1
ATOM 1675 C CA . ASP A 1 217 ? -7.539 22.085 -12.934 1.00 79.19 217 ASP A CA 1
ATOM 1676 C C . ASP A 1 217 ? -8.710 21.123 -13.227 1.00 79.19 217 ASP A C 1
ATOM 1678 O O . ASP A 1 217 ? -9.648 21.054 -12.437 1.00 79.19 217 ASP A O 1
ATOM 1682 N N . GLY A 1 218 ? -8.642 20.336 -14.309 1.00 83.12 218 GLY A N 1
ATOM 1683 C CA . GLY A 1 218 ? -9.640 19.316 -14.659 1.00 83.12 218 GLY A CA 1
ATOM 1684 C C . GLY A 1 218 ? -9.101 17.884 -14.762 1.00 83.12 218 GLY A C 1
ATOM 1685 O O . GLY A 1 218 ? -9.881 16.964 -14.997 1.00 83.12 218 GLY A O 1
ATOM 1686 N N . ILE A 1 219 ? -7.788 17.671 -14.615 1.00 87.38 219 ILE A N 1
ATOM 1687 C CA . ILE A 1 219 ? -7.130 16.379 -14.859 1.00 87.38 219 ILE A CA 1
ATOM 1688 C C . ILE A 1 219 ? -6.169 16.044 -13.722 1.00 87.38 219 ILE A C 1
ATOM 1690 O O . ILE A 1 219 ? -5.242 16.792 -13.400 1.00 87.38 219 ILE A O 1
ATOM 1694 N N . VAL A 1 220 ? -6.332 14.840 -13.182 1.00 89.81 220 VAL A N 1
ATOM 1695 C CA . VAL A 1 220 ? -5.378 14.200 -12.272 1.00 89.81 220 VAL A CA 1
ATOM 1696 C C . VAL A 1 220 ? -4.714 13.013 -12.960 1.00 89.81 220 VAL A C 1
ATOM 1698 O O . VAL A 1 220 ? -5.329 12.334 -13.780 1.00 89.81 220 VAL A O 1
ATOM 1701 N N . VAL A 1 221 ? -3.458 12.745 -12.610 1.00 89.31 221 VAL A N 1
ATOM 1702 C CA . VAL A 1 221 ? -2.707 11.598 -13.130 1.00 89.31 221 VAL A CA 1
ATOM 1703 C C . VAL A 1 221 ? -2.436 10.634 -11.984 1.00 89.31 221 VAL A C 1
ATOM 1705 O O . VAL A 1 221 ? -1.782 10.994 -11.004 1.00 89.31 221 VAL A O 1
ATOM 1708 N N . LYS A 1 222 ? -2.936 9.402 -12.109 1.00 87.94 222 LYS A N 1
ATOM 1709 C CA . LYS A 1 222 ? -2.689 8.307 -11.166 1.00 87.94 222 LYS A CA 1
ATOM 1710 C C . LYS A 1 222 ? -1.596 7.397 -11.726 1.00 87.94 222 LYS A C 1
ATOM 1712 O O . LYS A 1 222 ? -1.740 6.835 -12.805 1.00 87.94 222 LYS A O 1
ATOM 1717 N N . VAL A 1 223 ? -0.507 7.254 -10.980 1.00 85.06 223 VAL A N 1
ATOM 1718 C CA . VAL A 1 223 ? 0.635 6.396 -11.298 1.00 85.06 223 VAL A CA 1
ATOM 1719 C C . VAL A 1 223 ? 0.527 5.124 -10.470 1.00 85.06 223 VAL A C 1
ATO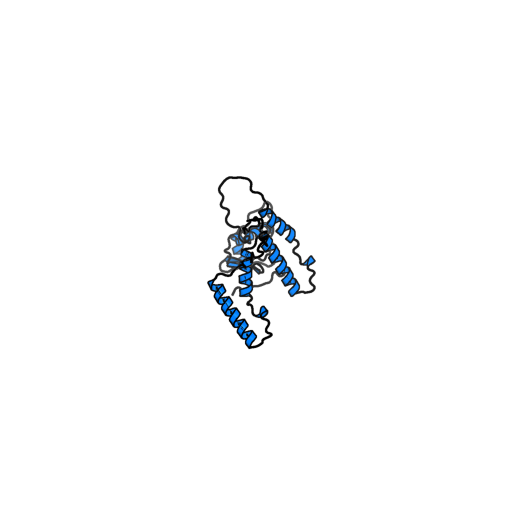M 1721 O O . VAL A 1 223 ? 0.707 5.149 -9.250 1.00 85.06 223 VAL A O 1
ATOM 1724 N N . ILE A 1 224 ? 0.242 4.010 -11.139 1.00 79.56 224 ILE A N 1
ATOM 1725 C CA . ILE A 1 224 ? 0.177 2.673 -10.542 1.00 79.56 224 ILE A CA 1
ATOM 1726 C C . ILE A 1 224 ? 1.446 1.931 -10.945 1.00 79.56 224 ILE A C 1
ATOM 1728 O O . ILE A 1 224 ? 1.910 2.035 -12.075 1.00 79.56 224 ILE A O 1
ATOM 1732 N N . THR A 1 225 ? 2.058 1.242 -9.988 1.00 68.75 225 THR A N 1
ATOM 1733 C CA . THR A 1 225 ? 3.401 0.667 -10.163 1.00 68.75 225 THR A CA 1
ATOM 1734 C C . THR A 1 225 ? 3.500 -0.803 -9.758 1.00 68.75 225 THR A C 1
ATOM 1736 O O . THR A 1 225 ? 4.605 -1.350 -9.719 1.00 68.75 225 THR A O 1
ATOM 1739 N N . GLN A 1 226 ? 2.362 -1.404 -9.412 1.00 62.66 226 GLN A N 1
ATOM 1740 C CA . GLN A 1 226 ? 2.183 -2.844 -9.263 1.00 62.66 226 GLN A CA 1
ATOM 1741 C C . GLN A 1 226 ? 1.623 -3.397 -10.576 1.00 62.66 226 GLN A C 1
ATOM 1743 O O . GLN A 1 226 ? 0.898 -2.688 -11.277 1.00 62.66 226 GLN A O 1
ATOM 1748 N N . GLU A 1 227 ? 1.965 -4.645 -10.891 1.00 55.00 227 GLU A N 1
ATOM 1749 C CA . GLU A 1 227 ? 1.366 -5.430 -11.976 1.00 55.00 227 GLU A CA 1
ATOM 1750 C C . GLU A 1 227 ? -0.080 -5.784 -11.595 1.00 55.00 227 GLU A C 1
ATOM 1752 O O . GLU A 1 227 ? -0.383 -6.912 -11.231 1.00 55.00 227 GLU A O 1
ATOM 1757 N N . ASN A 1 228 ? -0.972 -4.793 -11.596 1.00 53.03 228 ASN A N 1
ATOM 1758 C CA . ASN A 1 228 ? -2.406 -5.044 -11.643 1.00 53.03 228 ASN A CA 1
ATOM 1759 C C . ASN A 1 228 ? -2.807 -4.969 -13.116 1.00 53.03 228 ASN A C 1
ATOM 1761 O O . ASN A 1 228 ? -2.650 -3.922 -13.744 1.00 53.03 228 ASN A O 1
ATOM 1765 N N . GLU A 1 229 ? -3.298 -6.081 -13.664 1.00 50.66 229 GLU A N 1
ATOM 1766 C CA . GLU A 1 229 ? -3.805 -6.155 -15.045 1.00 50.66 229 GLU A CA 1
ATOM 1767 C C . GLU A 1 229 ? -5.097 -5.346 -15.233 1.00 50.66 229 GLU A C 1
ATOM 1769 O O . GLU A 1 229 ? -5.527 -5.083 -16.357 1.00 50.66 229 GLU A O 1
ATOM 1774 N N . ASP A 1 230 ? -5.704 -4.913 -14.126 1.00 53.50 230 ASP A N 1
ATOM 1775 C CA . ASP A 1 230 ? -6.934 -4.149 -14.141 1.00 53.50 230 ASP A CA 1
ATOM 1776 C C . ASP A 1 230 ? -6.664 -2.639 -14.259 1.00 53.50 230 ASP A C 1
ATOM 1778 O O . ASP A 1 230 ? -6.503 -1.902 -13.281 1.00 53.50 230 ASP A O 1
ATOM 1782 N N . TYR A 1 231 ? -6.609 -2.160 -15.504 1.00 53.56 231 TYR A N 1
ATOM 1783 C CA . TYR A 1 231 ? -6.447 -0.740 -15.842 1.00 53.56 231 TYR A CA 1
ATOM 1784 C C . TYR A 1 231 ? -7.697 0.110 -15.537 1.00 53.56 231 TYR A C 1
ATOM 1786 O O . TYR A 1 231 ? -7.704 1.306 -15.838 1.00 53.56 231 TYR A O 1
ATOM 1794 N N . THR A 1 232 ? -8.758 -0.487 -14.977 1.00 50.41 232 THR A N 1
ATOM 1795 C CA . THR A 1 232 ? -10.080 0.140 -14.825 1.00 50.41 232 THR A CA 1
ATOM 1796 C C . THR A 1 232 ? -10.440 0.560 -13.399 1.00 50.41 232 THR A C 1
ATOM 1798 O O . THR A 1 232 ? -11.556 1.021 -13.171 1.00 50.41 232 THR A O 1
ATOM 1801 N N . GLU A 1 233 ? -9.518 0.491 -12.429 1.00 52.44 233 GLU A N 1
ATOM 1802 C CA . GLU A 1 233 ? -9.804 0.961 -11.064 1.00 52.44 233 GLU A CA 1
ATOM 1803 C C . GLU A 1 233 ? -9.970 2.495 -10.985 1.00 52.44 233 GLU A C 1
ATOM 1805 O O . GLU A 1 233 ? -9.048 3.251 -10.638 1.00 52.44 233 GLU A O 1
ATOM 1810 N N . TYR A 1 234 ? -11.198 2.952 -11.235 1.00 48.38 234 TYR A N 1
ATOM 1811 C CA . TYR A 1 234 ? -11.690 4.278 -10.892 1.00 48.38 234 TYR A CA 1
ATOM 1812 C C . TYR A 1 234 ? -11.713 4.419 -9.368 1.00 48.38 234 TYR A C 1
ATOM 1814 O O . TYR A 1 234 ? -12.558 3.857 -8.678 1.00 48.38 234 TYR A O 1
ATOM 1822 N N . THR A 1 235 ? -10.777 5.187 -8.814 1.00 47.19 235 THR A N 1
ATOM 1823 C CA . THR A 1 235 ? -10.941 5.726 -7.462 1.00 47.19 235 THR A CA 1
ATOM 1824 C C . THR A 1 235 ? -11.570 7.099 -7.620 1.00 47.19 235 THR A C 1
ATOM 1826 O O . THR A 1 235 ? -10.903 8.030 -8.068 1.00 47.19 235 THR A O 1
ATOM 1829 N N . SER A 1 236 ? -12.856 7.222 -7.305 1.00 40.25 236 SER A N 1
ATOM 1830 C CA . SER A 1 236 ? -13.522 8.514 -7.175 1.00 40.25 236 SER A CA 1
ATOM 1831 C C . SER A 1 236 ? -12.787 9.320 -6.102 1.00 40.25 236 SER A C 1
ATOM 1833 O O . SER A 1 236 ? -12.762 8.938 -4.934 1.00 40.25 236 SER A O 1
ATOM 1835 N N . LEU A 1 237 ? -12.138 10.411 -6.508 1.00 40.41 237 LEU A N 1
ATOM 1836 C CA . LEU A 1 237 ? -11.687 11.449 -5.588 1.00 40.41 237 LEU A CA 1
ATOM 1837 C C . LEU A 1 237 ? -12.939 12.241 -5.197 1.00 40.41 237 LEU A C 1
ATOM 1839 O O . LEU A 1 237 ? -13.435 13.026 -6.003 1.00 40.41 237 LEU A O 1
ATOM 1843 N N . GLN A 1 238 ? -13.489 11.948 -4.019 1.00 33.34 238 GLN A N 1
ATOM 1844 C CA . GLN A 1 238 ? -14.438 12.833 -3.340 1.00 33.34 238 GLN A CA 1
ATOM 1845 C C . GLN A 1 238 ? -13.680 13.871 -2.518 1.00 33.34 238 GLN A C 1
ATOM 1847 O O . GLN A 1 238 ? -12.635 13.502 -1.932 1.00 33.34 238 GLN A O 1
#